Protein AF-A0A238YK10-F1 (afdb_monomer)

Radius of gyration: 18.12 Å; Cα contacts (8 Å, |Δi|>4): 352; chains: 1; bounding box: 54×27×50 Å

Solvent-accessible surface area (backbone atoms only — not comparable to full-atom values): 9909 Å² total; per-residue (Å²): 131,86,79,78,71,65,47,47,25,30,31,69,86,82,63,52,74,44,79,32,78,62,70,52,52,56,38,91,87,80,63,52,68,50,59,52,42,43,18,24,36,56,54,28,47,45,29,20,55,51,42,50,53,56,30,45,43,33,51,78,45,27,86,71,60,57,51,70,66,50,51,53,38,56,76,71,63,43,80,62,36,74,75,44,71,52,71,85,44,84,77,44,44,35,33,37,32,29,30,52,72,42,54,71,65,34,54,71,51,43,30,50,48,40,35,50,59,23,68,62,77,86,76,40,72,90,54,26,51,56,43,30,63,41,42,44,77,50,73,49,98,88,40,65,36,34,38,36,48,49,55,16,20,71,84,65,82,49,68,26,93,50,62,60,39,45,88,48,19,27,35,39,37,39,38,31,41,71,91,79,110

Foldseek 3Di:
DPPQAWFWWAQQPPRDIDTGSDFDQADPPPGHGHASLRTATPLLVLLQVLLLVQLLLLLVVLVVQDLVQLVVCVVVVPQKRFRDWRPPSVLAGETEIEGNVQSVVTSVQVSQQSNCSNPDDPDDCVFCVNNNNFKDWDATPNAIKIKGWAWAFPVNPGHFPRSSRRVGTYIYIYIYHPVSD

Structure (mmCIF, N/CA/C/O backbone):
data_AF-A0A238YK10-F1
#
_entry.id   AF-A0A238YK10-F1
#
loop_
_atom_site.group_PDB
_atom_site.id
_atom_site.type_symbol
_atom_site.label_atom_id
_atom_site.label_alt_id
_atom_site.label_comp_id
_atom_site.label_asym_id
_atom_site.label_entity_id
_atom_site.label_seq_id
_atom_site.pdbx_PDB_ins_code
_atom_site.Cartn_x
_atom_site.Cartn_y
_atom_site.Cartn_z
_atom_site.occupancy
_atom_site.B_iso_or_equiv
_atom_site.auth_seq_id
_atom_site.auth_comp_id
_atom_site.auth_asym_id
_atom_site.auth_atom_id
_atom_site.pdbx_PDB_model_num
ATOM 1 N N . MET A 1 1 ? 33.123 15.627 -8.785 1.00 38.78 1 MET A N 1
ATOM 2 C CA . MET A 1 1 ? 32.916 14.517 -9.736 1.00 38.78 1 MET A CA 1
ATOM 3 C C . MET A 1 1 ? 31.565 13.927 -9.383 1.00 38.78 1 MET A C 1
ATOM 5 O O . MET A 1 1 ? 31.484 13.256 -8.366 1.00 38.78 1 MET A O 1
ATOM 9 N N . ASN A 1 2 ? 30.502 14.291 -10.107 1.00 45.88 2 ASN A N 1
ATOM 10 C CA . ASN A 1 2 ? 29.171 13.730 -9.859 1.00 45.88 2 ASN A CA 1
ATOM 11 C C . ASN A 1 2 ? 29.206 12.261 -10.280 1.00 45.88 2 ASN A C 1
ATOM 13 O O . ASN A 1 2 ? 29.210 11.966 -11.473 1.00 45.88 2 ASN A O 1
ATOM 17 N N . GLY A 1 3 ? 29.313 11.352 -9.312 1.00 51.81 3 GLY A N 1
ATOM 18 C CA . GLY A 1 3 ? 29.063 9.937 -9.551 1.00 51.81 3 GLY A CA 1
ATOM 19 C C . GLY A 1 3 ? 27.582 9.781 -9.865 1.00 51.81 3 GLY A C 1
ATOM 20 O O . GLY A 1 3 ? 26.761 9.874 -8.962 1.00 51.81 3 GLY A O 1
ATOM 21 N N . MET A 1 4 ? 27.240 9.642 -11.144 1.00 58.38 4 MET A N 1
ATOM 22 C CA . MET A 1 4 ? 25.863 9.411 -11.581 1.00 58.38 4 MET A CA 1
ATOM 23 C C . MET A 1 4 ? 25.450 8.005 -11.127 1.00 58.38 4 MET A C 1
ATOM 25 O O . MET A 1 4 ? 26.061 7.020 -11.558 1.00 58.38 4 MET A O 1
ATOM 29 N N . SER A 1 5 ? 24.472 7.902 -10.220 1.00 76.25 5 SER A N 1
ATOM 30 C CA . SER A 1 5 ? 23.972 6.602 -9.770 1.00 76.25 5 SER A CA 1
ATOM 31 C C . SER A 1 5 ? 23.225 5.922 -10.914 1.00 76.25 5 SER A C 1
ATOM 33 O O . SER A 1 5 ? 22.463 6.543 -11.648 1.00 76.25 5 SER A O 1
ATOM 35 N N . HIS A 1 6 ? 23.506 4.638 -11.107 1.00 86.94 6 HIS A N 1
ATOM 36 C CA . HIS A 1 6 ? 22.784 3.798 -12.052 1.00 86.94 6 HIS A CA 1
ATOM 37 C C . HIS A 1 6 ? 21.867 2.878 -11.256 1.00 86.94 6 HIS A C 1
ATOM 39 O O . HIS A 1 6 ? 22.310 2.252 -10.291 1.00 86.94 6 HIS A O 1
ATOM 45 N N . SER A 1 7 ? 20.624 2.761 -11.703 1.00 93.19 7 SER A N 1
ATOM 46 C CA . SER A 1 7 ? 19.658 1.797 -11.189 1.00 93.19 7 SER A CA 1
ATOM 47 C C . SER A 1 7 ? 19.641 0.560 -12.079 1.00 93.19 7 SER A C 1
ATOM 49 O O . SER A 1 7 ? 19.961 0.615 -13.268 1.00 93.19 7 SER A O 1
ATOM 51 N N . THR A 1 8 ? 19.283 -0.585 -11.504 1.00 96.75 8 THR A N 1
ATOM 52 C CA . THR A 1 8 ? 19.073 -1.814 -12.280 1.00 96.75 8 THR A CA 1
ATOM 53 C C . THR A 1 8 ? 17.590 -1.968 -12.558 1.00 96.75 8 THR A C 1
ATOM 55 O O . THR A 1 8 ? 16.820 -2.158 -11.622 1.00 96.75 8 THR A O 1
ATOM 58 N N . TYR A 1 9 ? 17.207 -1.891 -13.827 1.00 97.25 9 TYR A N 1
ATOM 59 C CA . TYR A 1 9 ? 15.840 -2.077 -14.307 1.00 97.25 9 TYR A CA 1
ATOM 60 C C . TYR A 1 9 ? 15.646 -3.487 -14.853 1.00 97.25 9 TYR A C 1
ATOM 62 O O . TYR A 1 9 ? 16.563 -4.054 -15.449 1.00 97.25 9 TYR A O 1
ATOM 70 N N . VAL A 1 10 ? 14.454 -4.043 -14.664 1.00 97.88 10 VAL A N 1
ATOM 71 C CA . VAL A 1 10 ? 14.084 -5.406 -15.058 1.00 97.88 10 VAL A CA 1
ATOM 72 C C . VAL A 1 10 ? 12.992 -5.319 -16.113 1.00 97.88 10 VAL A C 1
ATOM 74 O O . VAL A 1 10 ? 11.973 -4.685 -15.883 1.00 97.88 10 VAL A O 1
ATOM 77 N N . CYS A 1 11 ? 13.162 -5.956 -17.269 1.00 97.75 11 CYS A N 1
ATOM 78 C CA . CYS A 1 11 ? 12.084 -6.044 -18.251 1.00 97.75 11 CYS A CA 1
ATOM 79 C C . CYS A 1 11 ? 10.971 -6.966 -17.734 1.00 97.75 11 CYS A C 1
ATOM 81 O O . CYS A 1 11 ? 11.191 -8.164 -17.572 1.00 97.75 11 CYS A O 1
ATOM 83 N N . GLY A 1 12 ? 9.759 -6.444 -17.553 1.00 95.69 12 GLY A N 1
ATOM 84 C CA . GLY A 1 12 ? 8.595 -7.212 -17.100 1.00 95.69 12 GLY A CA 1
ATOM 85 C C . GLY A 1 12 ? 8.141 -8.311 -18.070 1.00 95.69 12 GLY A C 1
ATOM 86 O O . GLY A 1 12 ? 7.409 -9.211 -17.670 1.00 95.69 12 GLY A O 1
ATOM 87 N N . TYR A 1 13 ? 8.592 -8.276 -19.332 1.00 96.94 13 TYR A N 1
ATOM 88 C CA . TYR A 1 13 ? 8.241 -9.277 -20.344 1.00 96.94 13 TYR A CA 1
ATOM 89 C C . TYR A 1 13 ? 9.193 -10.483 -20.368 1.00 96.94 13 TYR A C 1
ATOM 91 O O . TYR A 1 13 ? 8.741 -11.625 -20.323 1.00 96.94 13 TYR A O 1
ATOM 99 N N . CYS A 1 14 ? 10.511 -10.254 -20.450 1.00 97.56 14 CYS A N 1
ATOM 100 C CA . CYS A 1 14 ? 11.506 -11.335 -20.555 1.00 97.56 14 CYS A CA 1
ATOM 101 C C . CYS A 1 14 ? 12.389 -11.517 -19.311 1.00 97.56 14 CYS A C 1
ATOM 103 O O . CYS A 1 14 ? 13.176 -12.461 -19.264 1.00 97.56 14 CYS A O 1
ATOM 105 N N . GLY A 1 15 ? 12.290 -10.623 -18.325 1.00 97.12 15 GLY A N 1
ATOM 106 C CA . GLY A 1 15 ? 13.085 -10.651 -17.097 1.00 97.12 15 GLY A CA 1
ATOM 107 C C . GLY A 1 15 ? 14.530 -10.171 -17.247 1.00 97.12 15 GLY A C 1
ATOM 108 O O . GLY A 1 15 ? 15.297 -10.301 -16.298 1.00 97.12 15 GLY A O 1
ATOM 109 N N . SER A 1 16 ? 14.937 -9.643 -18.407 1.00 97.38 16 SER A N 1
ATOM 110 C CA . SER A 1 16 ? 16.317 -9.189 -18.591 1.00 97.38 16 SER A CA 1
ATOM 111 C C . SER A 1 16 ? 16.620 -7.916 -17.803 1.00 97.38 16 SER A C 1
ATOM 113 O O . SER A 1 16 ? 15.766 -7.043 -17.634 1.00 97.38 16 SER A O 1
ATOM 115 N N . GLU A 1 17 ? 17.857 -7.813 -17.325 1.00 97.62 17 GLU A N 1
ATOM 116 C CA . GLU A 1 17 ? 18.297 -6.732 -16.452 1.00 97.62 17 GLU A CA 1
ATOM 117 C C . GLU A 1 17 ? 19.201 -5.743 -17.162 1.00 97.62 17 GLU A C 1
ATOM 119 O O . GLU A 1 17 ? 20.049 -6.107 -17.977 1.00 97.62 17 GLU A O 1
ATOM 124 N N . GLN A 1 18 ? 19.026 -4.471 -16.824 1.00 94.00 18 GLN A N 1
ATOM 125 C CA . GLN A 1 18 ? 19.725 -3.370 -17.464 1.00 94.00 18 GLN A CA 1
ATOM 126 C C . GLN A 1 18 ? 20.123 -2.333 -16.420 1.00 94.00 18 GLN A C 1
ATOM 128 O O . GLN A 1 18 ? 19.263 -1.730 -15.780 1.00 94.00 18 GLN A O 1
ATOM 133 N N . SER A 1 19 ? 21.421 -2.075 -16.274 1.00 95.94 19 SER A N 1
ATOM 134 C CA . SER A 1 19 ? 21.904 -0.951 -15.471 1.00 95.94 19 SER A CA 1
ATOM 135 C C . SER A 1 19 ? 21.844 0.332 -16.297 1.00 95.94 19 SER A C 1
ATOM 137 O O . SER A 1 19 ? 22.556 0.461 -17.296 1.00 95.94 19 SER A O 1
ATOM 139 N N . ARG A 1 20 ? 20.977 1.271 -15.912 1.00 93.00 20 ARG A N 1
ATOM 140 C CA . ARG A 1 20 ? 20.761 2.547 -16.614 1.00 93.00 20 ARG A CA 1
ATOM 141 C C . ARG A 1 20 ? 20.556 3.684 -15.618 1.00 93.00 20 ARG A C 1
ATOM 143 O O . ARG A 1 20 ? 20.229 3.456 -14.461 1.00 93.00 20 ARG A O 1
ATOM 150 N N . GLU A 1 21 ? 20.742 4.910 -16.087 1.00 91.69 21 GLU A N 1
ATOM 151 C CA . GLU A 1 21 ? 20.438 6.123 -15.318 1.00 91.69 21 GLU A CA 1
ATOM 152 C C . GLU A 1 21 ? 18.924 6.378 -15.221 1.00 91.69 21 GLU A C 1
ATOM 154 O O . GLU A 1 21 ? 18.434 6.824 -14.193 1.00 91.69 21 GLU A O 1
ATOM 159 N N . PHE A 1 22 ? 18.182 6.040 -16.279 1.00 91.06 22 PHE A N 1
ATOM 160 C CA . PHE A 1 22 ? 16.734 6.213 -16.368 1.00 91.06 22 PHE A CA 1
ATOM 161 C C . PHE A 1 22 ? 16.059 4.909 -16.809 1.00 91.06 22 PHE A C 1
ATOM 163 O O . PHE A 1 22 ? 16.702 4.101 -17.502 1.00 91.06 22 PHE A O 1
ATOM 170 N N . PRO A 1 23 ? 14.770 4.711 -16.473 1.00 91.56 23 PRO A N 1
ATOM 171 C CA . PRO A 1 23 ? 14.016 3.553 -16.924 1.00 91.56 23 PRO A CA 1
ATOM 172 C C . PRO A 1 23 ? 14.004 3.482 -18.459 1.00 91.56 23 PRO A C 1
ATOM 174 O O . PRO A 1 23 ? 13.753 4.492 -19.126 1.00 91.56 23 PRO A O 1
ATOM 177 N N . PRO A 1 24 ? 14.304 2.320 -19.062 1.00 94.75 24 PRO A N 1
ATOM 178 C CA . PRO A 1 24 ? 14.183 2.161 -20.503 1.00 94.75 24 PRO A CA 1
ATOM 179 C C . PRO A 1 24 ? 12.709 2.126 -20.923 1.00 94.75 24 PRO A C 1
ATOM 181 O O . PRO A 1 24 ? 11.844 1.746 -20.150 1.00 94.75 24 PRO A O 1
ATOM 184 N N . CYS A 1 25 ? 12.435 2.454 -22.186 1.00 95.88 25 CYS A N 1
ATOM 185 C CA . CYS A 1 25 ? 11.138 2.204 -22.828 1.00 95.88 25 CYS A CA 1
ATOM 186 C C . CYS A 1 25 ? 11.186 1.019 -23.804 1.00 95.88 25 CYS A C 1
ATOM 188 O O . CYS A 1 25 ? 10.188 0.679 -24.433 1.00 95.88 25 CYS A O 1
ATOM 190 N N . THR A 1 26 ? 12.360 0.406 -23.997 1.00 97.31 26 THR A N 1
ATOM 191 C CA . THR A 1 26 ? 12.549 -0.759 -24.870 1.00 97.31 26 THR A CA 1
ATOM 192 C C . THR A 1 26 ? 13.555 -1.732 -24.270 1.00 97.31 26 THR A C 1
ATOM 194 O O . THR A 1 26 ? 14.640 -1.330 -23.842 1.00 97.31 26 THR A O 1
ATOM 197 N N . CYS A 1 27 ? 13.223 -3.021 -24.272 1.00 97.50 27 CYS A N 1
ATOM 198 C CA . CYS A 1 27 ? 14.137 -4.087 -23.882 1.00 97.50 27 CYS A CA 1
ATOM 199 C C . CYS A 1 27 ? 15.137 -4.379 -25.019 1.00 97.50 27 CYS A C 1
ATOM 201 O O . CYS A 1 27 ? 14.698 -4.734 -26.114 1.00 97.50 27 CYS A O 1
ATOM 203 N N . PRO A 1 28 ? 16.460 -4.307 -24.792 1.00 96.62 28 PRO A N 1
ATOM 204 C CA . PRO A 1 28 ? 17.458 -4.639 -25.805 1.00 96.62 28 PRO A CA 1
ATOM 205 C C . PRO A 1 28 ? 17.507 -6.141 -26.120 1.00 96.62 28 PRO A C 1
ATOM 207 O O . PRO A 1 28 ? 17.956 -6.506 -27.202 1.00 96.62 28 PRO A O 1
ATOM 210 N N . ASP A 1 29 ? 17.038 -7.001 -25.211 1.00 97.38 29 ASP A N 1
ATOM 211 C CA . ASP A 1 29 ? 17.111 -8.457 -25.370 1.00 97.38 29 ASP A CA 1
ATOM 212 C C . ASP A 1 29 ? 15.908 -9.038 -26.121 1.00 97.38 29 ASP A C 1
ATOM 214 O O . ASP A 1 29 ? 16.076 -9.876 -27.003 1.00 97.38 29 ASP A O 1
ATOM 218 N N . CYS A 1 30 ? 14.686 -8.607 -25.786 1.00 98.00 30 CYS A N 1
ATOM 219 C CA . CYS A 1 30 ? 13.459 -9.137 -26.398 1.00 98.00 30 CYS A CA 1
ATOM 220 C C . CYS A 1 30 ? 12.721 -8.146 -27.307 1.00 98.00 30 CYS A C 1
ATOM 222 O O . CYS A 1 30 ? 11.770 -8.536 -27.980 1.00 98.00 30 CYS A O 1
ATOM 224 N N . GLY A 1 31 ? 13.124 -6.873 -27.331 1.00 97.94 31 GLY A N 1
ATOM 225 C CA . GLY A 1 31 ? 12.473 -5.837 -28.134 1.00 97.94 31 GLY A CA 1
ATOM 226 C C . GLY A 1 31 ? 11.127 -5.344 -27.595 1.00 97.94 31 GLY A C 1
ATOM 227 O O . GLY A 1 31 ? 10.495 -4.529 -28.262 1.00 97.94 31 GLY A O 1
ATOM 228 N N . HIS A 1 32 ? 10.679 -5.802 -26.415 1.00 98.06 32 HIS A N 1
ATOM 229 C CA . HIS A 1 32 ? 9.466 -5.285 -25.762 1.00 98.06 32 HIS A CA 1
ATOM 230 C C . HIS A 1 32 ? 9.532 -3.762 -25.647 1.00 98.06 32 HIS A C 1
ATOM 232 O O . HIS A 1 32 ? 10.557 -3.246 -25.205 1.00 98.06 32 HIS A O 1
ATOM 238 N N . PHE A 1 33 ? 8.459 -3.067 -26.020 1.00 97.81 33 PHE A N 1
ATOM 239 C CA . PHE A 1 33 ? 8.311 -1.616 -25.904 1.00 97.81 33 PHE A CA 1
ATOM 240 C C . PHE A 1 33 ? 7.119 -1.311 -25.001 1.00 97.81 33 PHE A C 1
ATOM 242 O O . PHE A 1 33 ? 6.036 -1.854 -25.223 1.00 97.81 33 PHE A O 1
ATOM 249 N N . GLY A 1 34 ? 7.309 -0.442 -24.012 1.00 95.38 34 GLY A N 1
ATOM 250 C CA . GLY A 1 34 ? 6.289 -0.181 -23.002 1.00 95.38 34 GLY A CA 1
ATOM 251 C C . GLY A 1 34 ? 6.605 1.003 -22.084 1.00 95.38 34 GLY A C 1
ATOM 252 O O . GLY A 1 34 ? 7.682 1.600 -22.197 1.00 95.38 34 GLY A O 1
ATOM 253 N N . PRO A 1 35 ? 5.652 1.363 -21.207 1.00 94.50 35 PRO A N 1
ATOM 254 C CA . PRO A 1 35 ? 5.814 2.409 -20.198 1.00 94.50 35 PRO A CA 1
ATOM 255 C C . PRO A 1 35 ? 6.818 2.020 -19.102 1.00 94.50 35 PRO A C 1
ATOM 257 O O . PRO A 1 35 ? 7.267 0.880 -19.020 1.00 94.50 35 PRO A O 1
ATOM 260 N N . GLU A 1 36 ? 7.138 2.967 -18.218 1.00 91.44 36 GLU A N 1
ATOM 261 C CA . GLU A 1 36 ? 8.099 2.790 -17.117 1.00 91.44 36 GLU A CA 1
ATOM 262 C C . GLU A 1 36 ? 7.796 1.574 -16.224 1.00 91.44 36 GLU A C 1
ATOM 264 O O . GLU A 1 36 ? 8.710 0.825 -15.887 1.00 91.44 36 GLU A O 1
ATOM 269 N N . ARG A 1 37 ? 6.519 1.302 -15.921 1.00 94.50 37 ARG A N 1
ATOM 270 C CA . ARG A 1 37 ? 6.105 0.122 -15.136 1.00 94.50 37 ARG A CA 1
ATOM 271 C C . ARG A 1 37 ? 6.419 -1.228 -15.782 1.00 94.50 37 ARG A C 1
ATOM 273 O O . ARG A 1 37 ? 6.414 -2.236 -15.085 1.00 94.50 37 ARG A O 1
ATOM 280 N N . ASP A 1 38 ? 6.667 -1.268 -17.092 1.00 96.50 38 ASP A N 1
ATOM 281 C CA . ASP A 1 38 ? 7.112 -2.486 -17.782 1.00 96.50 38 ASP A CA 1
ATOM 282 C C . ASP A 1 38 ? 8.624 -2.704 -17.616 1.00 96.50 38 ASP A C 1
ATOM 284 O O . ASP A 1 38 ? 9.154 -3.757 -17.984 1.00 96.50 38 ASP A O 1
ATOM 288 N N . PHE A 1 39 ? 9.323 -1.714 -17.061 1.00 97.25 39 PHE A N 1
ATOM 289 C CA . PHE A 1 39 ? 10.750 -1.726 -16.782 1.00 97.25 39 PHE A CA 1
ATOM 290 C C . PHE A 1 39 ? 11.050 -1.255 -15.353 1.00 97.25 39 PHE A C 1
ATOM 292 O O . PHE A 1 39 ? 11.846 -0.330 -15.180 1.00 97.25 39 PHE A O 1
ATOM 299 N N . PRO A 1 40 ? 10.444 -1.853 -14.313 1.00 97.12 40 PRO A N 1
ATOM 300 C CA . PRO A 1 40 ? 10.637 -1.396 -12.948 1.00 97.12 40 PRO A CA 1
ATOM 301 C C . PRO A 1 40 ? 12.073 -1.602 -12.486 1.00 97.12 40 PRO A C 1
ATOM 303 O O . PRO A 1 40 ? 12.784 -2.507 -12.937 1.00 97.12 40 PRO A O 1
ATOM 306 N N . SER A 1 41 ? 12.510 -0.764 -11.551 1.00 96.62 41 SER A N 1
ATOM 307 C CA . SER A 1 41 ? 13.797 -0.978 -10.900 1.00 96.62 41 SER A CA 1
ATOM 308 C C . SER A 1 41 ? 13.742 -2.221 -9.997 1.00 96.62 41 SER A C 1
ATOM 310 O O . SER A 1 41 ? 12.683 -2.601 -9.491 1.00 96.62 41 SER A O 1
ATOM 312 N N . ARG A 1 42 ? 14.893 -2.855 -9.743 1.00 96.00 42 ARG A N 1
ATOM 313 C CA . ARG A 1 42 ? 15.021 -3.919 -8.730 1.00 96.00 42 ARG A CA 1
ATOM 314 C C . ARG A 1 42 ? 14.546 -3.449 -7.352 1.00 96.00 42 ARG A C 1
ATOM 316 O O . ARG A 1 42 ? 14.002 -4.252 -6.602 1.00 96.00 42 ARG A O 1
ATOM 323 N N . GLU A 1 43 ? 14.755 -2.174 -7.037 1.00 95.88 43 GLU A N 1
ATOM 324 C CA . GLU A 1 43 ? 14.282 -1.546 -5.805 1.00 95.88 43 GLU A CA 1
ATOM 325 C C . GLU A 1 43 ? 12.749 -1.513 -5.763 1.00 95.88 43 GLU A C 1
ATOM 327 O O . GLU A 1 43 ? 12.167 -2.036 -4.818 1.00 95.88 43 GLU A O 1
ATOM 332 N N . SER A 1 44 ? 12.096 -1.025 -6.824 1.00 96.62 44 SER A N 1
ATOM 333 C CA . SER A 1 44 ? 10.631 -1.013 -6.962 1.00 96.62 44 SER A CA 1
ATOM 334 C C . SER A 1 44 ? 10.041 -2.418 -6.830 1.00 96.62 44 SER A C 1
ATOM 336 O O . SER A 1 44 ? 9.091 -2.620 -6.081 1.00 96.62 44 SER A O 1
ATOM 338 N N . LEU A 1 45 ? 10.651 -3.421 -7.472 1.00 97.56 45 LEU A N 1
ATOM 339 C CA . LEU A 1 45 ? 10.217 -4.818 -7.354 1.00 97.56 45 LEU A CA 1
ATOM 340 C C . LEU A 1 45 ? 10.381 -5.373 -5.931 1.00 97.56 45 LEU A C 1
ATOM 342 O O . LEU A 1 45 ? 9.524 -6.121 -5.455 1.00 97.56 45 LEU A O 1
ATOM 346 N N . ALA A 1 46 ? 11.468 -5.019 -5.240 1.00 97.38 46 ALA A N 1
ATOM 347 C CA . ALA A 1 46 ? 11.675 -5.409 -3.848 1.00 97.38 46 ALA A CA 1
ATOM 348 C C . ALA A 1 46 ? 10.638 -4.749 -2.929 1.00 97.38 46 ALA A C 1
ATOM 350 O O . ALA A 1 46 ? 10.051 -5.430 -2.084 1.00 97.38 46 ALA A O 1
ATOM 351 N N . VAL A 1 47 ? 10.366 -3.457 -3.130 1.00 97.75 47 VAL A N 1
ATOM 352 C CA . VAL A 1 47 ? 9.309 -2.720 -2.429 1.00 97.75 47 VAL A CA 1
ATOM 353 C C . VAL A 1 47 ? 7.954 -3.377 -2.674 1.00 97.75 47 VAL A C 1
ATOM 355 O O . VAL A 1 47 ? 7.286 -3.717 -1.700 1.00 97.75 47 VAL A O 1
ATOM 358 N N . ALA A 1 48 ? 7.591 -3.664 -3.925 1.00 98.12 48 ALA A N 1
ATOM 359 C CA . ALA A 1 48 ? 6.335 -4.324 -4.280 1.00 98.12 48 ALA A CA 1
ATOM 360 C C . ALA A 1 48 ? 6.177 -5.681 -3.590 1.00 98.12 48 ALA A C 1
ATOM 362 O O . ALA A 1 48 ? 5.148 -5.959 -2.970 1.00 98.12 48 ALA A O 1
ATOM 363 N N . GLN A 1 49 ? 7.219 -6.516 -3.613 1.00 97.69 49 GLN A N 1
ATOM 364 C CA . GLN A 1 49 ? 7.199 -7.813 -2.940 1.00 97.69 49 GLN A CA 1
ATOM 365 C C . GLN A 1 49 ? 6.996 -7.672 -1.423 1.00 97.69 49 GLN A C 1
ATOM 367 O O . GLN A 1 49 ? 6.258 -8.452 -0.813 1.00 97.69 49 GLN A O 1
ATOM 372 N N . GLN A 1 50 ? 7.651 -6.695 -0.794 1.00 97.38 50 GLN A N 1
ATOM 373 C CA . GLN A 1 50 ? 7.537 -6.445 0.645 1.00 97.38 50 GLN A CA 1
ATOM 374 C C . GLN A 1 50 ? 6.162 -5.861 1.008 1.00 97.38 50 GLN A C 1
ATOM 376 O O . GLN A 1 50 ? 5.531 -6.329 1.957 1.00 97.38 50 GLN A O 1
ATOM 381 N N . SER A 1 51 ? 5.660 -4.911 0.220 1.00 97.00 51 SER A N 1
ATOM 382 C CA . SER A 1 51 ? 4.317 -4.328 0.318 1.00 97.00 51 SER A CA 1
ATOM 383 C C . SER A 1 51 ? 3.225 -5.389 0.191 1.00 97.00 51 SER A C 1
ATOM 385 O O . SER A 1 51 ? 2.328 -5.459 1.030 1.00 97.00 51 SER A O 1
ATOM 387 N N . ASP A 1 52 ? 3.335 -6.291 -0.784 1.00 97.56 52 ASP A N 1
ATOM 388 C CA . ASP A 1 52 ? 2.414 -7.416 -0.963 1.00 97.56 52 ASP A CA 1
ATOM 389 C C . ASP A 1 52 ? 2.399 -8.360 0.243 1.00 97.56 52 ASP A C 1
ATOM 391 O O . ASP A 1 52 ? 1.332 -8.804 0.678 1.00 97.56 52 ASP A O 1
ATOM 395 N N . ARG A 1 53 ? 3.575 -8.676 0.801 1.00 96.88 53 ARG A N 1
ATOM 396 C CA . ARG A 1 53 ? 3.693 -9.528 1.996 1.00 96.88 53 ARG A CA 1
ATOM 397 C C . ARG A 1 53 ? 3.088 -8.857 3.228 1.00 96.88 53 ARG A C 1
ATOM 399 O O . ARG A 1 53 ? 2.380 -9.520 3.987 1.00 96.88 53 ARG A O 1
ATOM 406 N N . LEU A 1 54 ? 3.327 -7.558 3.411 1.00 96.69 54 LEU A N 1
ATOM 407 C CA . LEU A 1 54 ? 2.726 -6.772 4.489 1.00 96.69 54 LEU A CA 1
ATOM 408 C C . LEU A 1 54 ? 1.198 -6.720 4.355 1.00 96.69 54 LEU A C 1
ATOM 410 O O . LEU A 1 54 ? 0.495 -6.959 5.336 1.00 96.69 54 LEU A O 1
ATOM 414 N N . ARG A 1 55 ? 0.677 -6.460 3.148 1.00 96.62 55 ARG A N 1
ATOM 415 C CA . ARG A 1 55 ? -0.768 -6.442 2.877 1.00 96.62 55 ARG A CA 1
ATOM 416 C C . ARG A 1 55 ? -1.400 -7.804 3.139 1.00 96.62 55 ARG A C 1
ATOM 418 O O . ARG A 1 55 ? -2.386 -7.884 3.864 1.00 96.62 55 ARG A O 1
ATOM 425 N N . ALA A 1 56 ? -0.792 -8.891 2.665 1.00 95.88 56 ALA A N 1
ATOM 426 C CA . ALA A 1 56 ? -1.284 -10.244 2.931 1.00 95.88 56 ALA A CA 1
ATOM 427 C C . ALA A 1 56 ? -1.371 -10.558 4.439 1.00 95.88 56 ALA A C 1
ATOM 429 O O . ALA A 1 56 ? -2.322 -11.201 4.890 1.00 95.88 56 ALA A O 1
ATOM 430 N N . ALA A 1 57 ? -0.424 -10.060 5.241 1.00 95.81 57 ALA A N 1
ATOM 431 C CA . ALA A 1 57 ? -0.447 -10.190 6.698 1.00 95.81 57 ALA A CA 1
ATOM 432 C C . ALA A 1 57 ? -1.653 -9.493 7.361 1.00 95.81 57 ALA A C 1
ATOM 434 O O . ALA A 1 57 ? -2.096 -9.932 8.427 1.00 95.81 57 ALA A O 1
ATOM 435 N N . LEU A 1 58 ? -2.233 -8.461 6.737 1.00 94.81 58 LEU A N 1
ATOM 436 C CA . LEU A 1 58 ? -3.387 -7.746 7.292 1.00 94.81 58 LEU A CA 1
ATOM 437 C C . LEU A 1 58 ? -4.635 -8.632 7.386 1.00 94.81 58 LEU A C 1
ATOM 439 O O . LEU A 1 58 ? -5.422 -8.467 8.317 1.00 94.81 58 LEU A O 1
ATOM 443 N N . ALA A 1 59 ? -4.783 -9.632 6.511 1.00 94.69 59 ALA A N 1
ATOM 444 C CA . ALA A 1 59 ? -5.886 -10.595 6.578 1.00 94.69 59 ALA A CA 1
ATOM 445 C C . ALA A 1 59 ? -5.896 -11.405 7.892 1.00 94.69 59 ALA A C 1
ATOM 447 O O . ALA A 1 59 ? -6.953 -11.820 8.362 1.00 94.69 59 ALA A O 1
ATOM 448 N N . LEU A 1 60 ? -4.731 -11.596 8.527 1.00 95.00 60 LEU A N 1
ATOM 449 C CA . LEU A 1 60 ? -4.609 -12.258 9.835 1.00 95.00 60 LEU A CA 1
ATOM 450 C C . LEU A 1 60 ? -4.880 -11.307 11.012 1.00 95.00 60 LEU A C 1
ATOM 452 O O . LEU A 1 60 ? -5.055 -11.751 12.151 1.00 95.00 60 LEU A O 1
ATOM 456 N N . ILE A 1 61 ? -4.858 -9.999 10.759 1.00 94.31 61 ILE A N 1
ATOM 457 C CA . ILE A 1 61 ? -5.066 -8.948 11.757 1.00 94.31 61 ILE A CA 1
ATOM 458 C C . ILE A 1 61 ? -6.524 -8.498 11.756 1.00 94.31 61 ILE A C 1
ATOM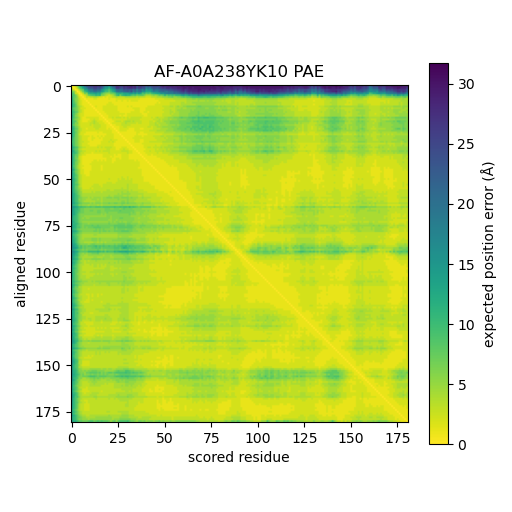 460 O O . ILE A 1 61 ? -7.067 -8.284 12.836 1.00 94.31 61 ILE A O 1
ATOM 464 N N . ALA A 1 62 ? -7.169 -8.420 10.587 1.00 95.75 62 ALA A N 1
ATOM 465 C CA . ALA A 1 62 ? -8.532 -7.913 10.440 1.00 95.75 62 ALA A CA 1
ATOM 466 C C . ALA A 1 62 ? -9.521 -8.525 11.456 1.00 95.75 62 ALA A C 1
ATOM 468 O O . ALA A 1 62 ? -10.131 -7.755 12.196 1.00 95.75 62 ALA A O 1
ATOM 469 N N . PRO A 1 63 ? -9.605 -9.860 11.654 1.00 95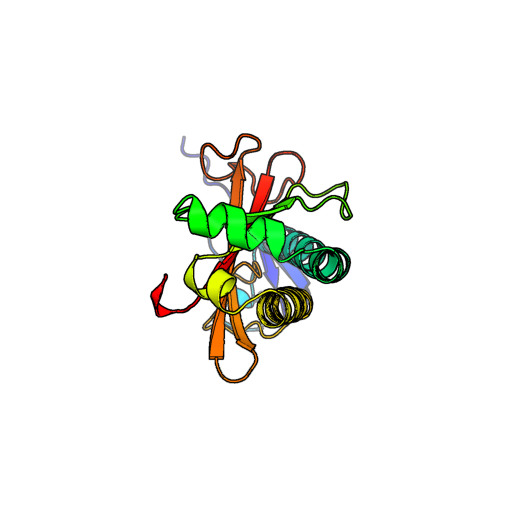.62 63 PRO A N 1
ATOM 470 C CA . PRO A 1 63 ? -10.557 -10.445 12.608 1.00 95.62 63 PRO A CA 1
ATOM 471 C C . PRO A 1 63 ? -10.298 -10.084 14.080 1.00 95.62 63 PRO A C 1
ATOM 473 O O . PRO A 1 63 ? -11.132 -10.363 14.937 1.00 95.62 63 PRO A O 1
ATOM 476 N N . ARG A 1 64 ? -9.124 -9.521 14.393 1.00 94.38 64 ARG A N 1
ATOM 477 C CA . ARG A 1 64 ? -8.702 -9.128 15.747 1.00 94.38 64 ARG A CA 1
ATOM 478 C C . ARG A 1 64 ? -8.886 -7.636 16.021 1.00 94.38 64 ARG A C 1
ATOM 480 O O . ARG A 1 64 ? -8.655 -7.206 17.149 1.00 94.38 64 ARG A O 1
ATOM 487 N N . LEU A 1 65 ? -9.260 -6.847 15.014 1.00 95.06 65 LEU A N 1
ATOM 488 C CA . LEU A 1 65 ? -9.633 -5.450 15.211 1.00 95.06 65 LEU A CA 1
ATOM 489 C C . LEU A 1 65 ? -10.909 -5.396 16.064 1.00 95.06 65 LEU A C 1
ATOM 491 O O . LEU A 1 65 ? -11.817 -6.203 15.859 1.00 95.06 65 LEU A O 1
ATOM 495 N N . CYS A 1 66 ? -10.983 -4.462 17.013 1.00 93.56 66 CYS A N 1
ATOM 496 C CA . CYS A 1 66 ? -12.129 -4.324 17.909 1.00 93.56 66 CYS A CA 1
ATOM 497 C C . CYS A 1 66 ? -12.741 -2.921 17.841 1.00 93.56 66 CYS A C 1
ATOM 499 O O . CYS A 1 66 ? -12.023 -1.926 17.749 1.00 93.56 66 CYS A O 1
ATOM 501 N N . GLN A 1 67 ? -14.075 -2.867 17.912 1.00 95.06 67 GLN A N 1
ATOM 502 C CA . GLN A 1 67 ? -14.854 -1.627 17.840 1.00 95.06 67 GLN A CA 1
ATOM 503 C C . GLN A 1 67 ? -14.461 -0.645 18.951 1.00 95.06 67 GLN A C 1
ATOM 505 O O . GLN A 1 67 ? -14.190 0.510 18.666 1.00 95.06 67 GLN A O 1
ATOM 510 N N . GLU A 1 68 ? -14.319 -1.121 20.191 1.00 96.12 68 GLU A N 1
ATOM 511 C CA . GLU A 1 68 ? -14.028 -0.275 21.360 1.00 96.12 68 GLU A CA 1
ATOM 512 C C . GLU A 1 68 ? -12.760 0.578 21.197 1.00 96.12 68 GLU A C 1
ATOM 514 O O . GLU A 1 68 ? -12.719 1.726 21.627 1.00 96.12 68 GLU A O 1
ATOM 519 N N . ARG A 1 69 ? -11.713 0.039 20.555 1.00 93.12 69 ARG A N 1
ATOM 520 C CA . ARG A 1 69 ? -10.476 0.796 20.296 1.00 93.12 69 ARG A CA 1
ATOM 521 C C . ARG A 1 69 ? -10.649 1.857 19.219 1.00 93.12 69 ARG A C 1
ATOM 523 O O . ARG A 1 69 ? -9.951 2.865 19.261 1.00 93.12 69 ARG A O 1
ATOM 530 N N . ILE A 1 70 ? -11.508 1.592 18.240 1.00 95.38 70 ILE A N 1
ATOM 531 C CA . ILE A 1 70 ? -11.823 2.541 17.175 1.00 95.38 70 ILE A CA 1
ATOM 532 C C . ILE A 1 70 ? -12.659 3.682 17.756 1.00 95.38 70 ILE A C 1
ATOM 534 O O . ILE A 1 70 ? -12.307 4.838 17.549 1.00 95.38 70 ILE A O 1
ATOM 538 N N . ASP A 1 71 ? -13.689 3.354 18.537 1.00 96.62 71 ASP A N 1
ATOM 539 C CA . ASP A 1 71 ? -14.562 4.335 19.189 1.00 96.62 71 ASP A CA 1
ATOM 540 C C . ASP A 1 71 ? -13.763 5.262 20.104 1.00 96.62 71 ASP A C 1
ATOM 542 O O . ASP A 1 71 ? -13.883 6.476 19.989 1.00 96.62 71 ASP A O 1
ATOM 546 N N . LEU A 1 72 ? -12.867 4.709 20.932 1.00 95.88 72 LEU A N 1
ATOM 547 C CA . LEU A 1 72 ? -12.005 5.515 21.797 1.00 95.88 72 LEU A CA 1
ATOM 548 C C . LEU A 1 72 ? -11.176 6.533 20.999 1.00 95.88 72 LEU A C 1
ATOM 550 O O . LEU A 1 72 ? -11.088 7.694 21.384 1.00 95.88 72 LEU A O 1
ATOM 554 N N . ALA A 1 73 ? -10.585 6.114 19.878 1.00 95.19 73 ALA A N 1
ATOM 555 C CA . ALA A 1 73 ? -9.772 7.004 19.055 1.00 95.19 73 ALA A CA 1
ATOM 556 C C . ALA A 1 73 ? -10.614 8.081 18.344 1.00 95.19 73 ALA A C 1
ATOM 558 O O . ALA A 1 73 ? -10.158 9.213 18.180 1.00 95.19 73 ALA A O 1
ATOM 559 N N . LEU A 1 74 ? -11.842 7.744 17.937 1.00 95.94 74 LEU A N 1
ATOM 560 C CA . LEU A 1 74 ? -12.792 8.702 17.369 1.00 95.94 74 LEU A CA 1
ATOM 561 C C . LEU A 1 74 ? -13.263 9.721 18.416 1.00 95.94 74 LEU A C 1
ATOM 563 O O . LEU A 1 74 ? -13.293 10.914 18.122 1.00 95.94 74 LEU A O 1
ATOM 567 N N . ASP A 1 75 ? -13.577 9.272 19.633 1.00 97.12 75 ASP A N 1
ATOM 568 C CA . ASP A 1 75 ? -13.996 10.128 20.751 1.00 97.12 75 ASP A CA 1
ATOM 569 C C . ASP A 1 75 ? -12.885 11.100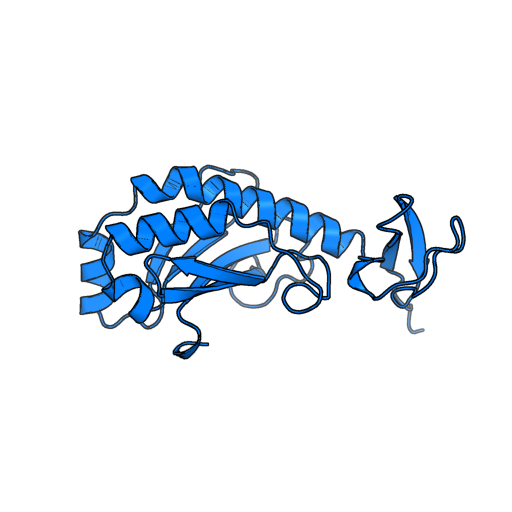 21.179 1.00 97.12 75 ASP A C 1
ATOM 571 O O . ASP A 1 75 ? -13.155 12.240 21.565 1.00 97.12 75 ASP A O 1
ATOM 575 N N . GLU A 1 76 ? -11.625 10.675 21.067 1.00 96.69 76 GLU A N 1
ATOM 576 C CA . GLU A 1 76 ? -10.442 11.519 21.276 1.00 96.69 76 GLU A CA 1
ATOM 577 C C . GLU A 1 76 ? -10.197 12.520 20.129 1.00 96.69 76 GLU A C 1
ATOM 579 O O . GLU A 1 76 ? -9.338 13.395 20.253 1.00 96.69 76 GLU A O 1
ATOM 584 N N . GLY A 1 77 ? -10.952 12.429 19.029 1.00 94.62 77 GLY A N 1
ATOM 585 C CA . GLY A 1 77 ? -10.815 13.305 17.867 1.00 94.62 77 GLY A CA 1
ATOM 586 C C . GLY A 1 77 ? -9.534 13.058 17.069 1.00 94.62 77 GLY A C 1
ATOM 587 O O . GLY A 1 77 ? -8.958 14.006 16.540 1.00 94.62 77 GLY A O 1
ATOM 588 N N . ALA A 1 78 ? -9.051 11.812 17.013 1.00 94.06 78 ALA A N 1
ATOM 589 C CA . ALA A 1 78 ? -7.825 11.478 16.294 1.00 94.06 78 ALA A CA 1
ATOM 590 C C . ALA A 1 78 ? -7.968 11.707 14.778 1.00 94.06 78 ALA A C 1
ATOM 592 O O . ALA A 1 78 ? -8.823 11.099 14.142 1.00 94.06 78 ALA A O 1
ATOM 593 N N . ASP A 1 79 ? -7.073 12.502 14.181 1.00 94.25 79 ASP A N 1
ATOM 594 C CA . ASP A 1 79 ? -7.033 12.732 12.724 1.00 94.25 79 ASP A CA 1
ATOM 595 C C . ASP A 1 79 ? -6.633 11.476 11.928 1.00 94.25 79 ASP A C 1
ATOM 597 O O . ASP A 1 79 ? -6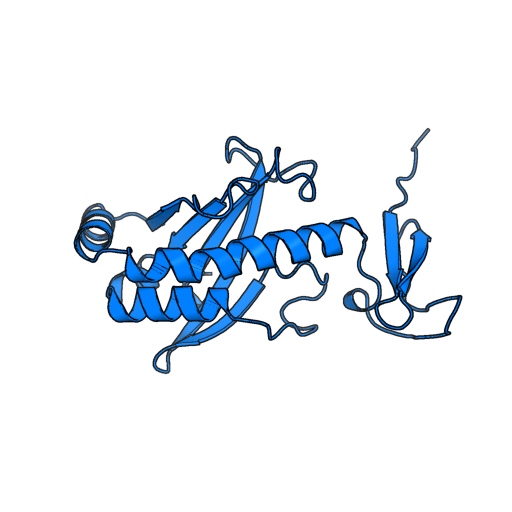.989 11.324 10.762 1.00 94.25 79 ASP A O 1
ATOM 601 N N . LEU A 1 80 ? -5.875 10.569 12.553 1.00 95.56 80 LEU A N 1
ATOM 602 C CA . LEU A 1 80 ? -5.445 9.287 11.998 1.00 95.56 80 LEU A CA 1
ATOM 603 C C . LEU A 1 80 ? -5.467 8.221 13.095 1.00 95.56 80 LEU A C 1
ATOM 605 O O . LEU A 1 80 ? -4.856 8.379 14.154 1.00 95.56 80 LEU A O 1
ATOM 609 N N . ILE A 1 81 ? -6.131 7.101 12.824 1.00 97.12 81 ILE A N 1
ATOM 610 C CA . ILE A 1 81 ? -6.389 6.054 13.814 1.00 97.12 81 ILE A CA 1
ATOM 611 C C . ILE A 1 81 ? -5.499 4.853 13.527 1.00 97.12 81 ILE A C 1
ATOM 613 O O . ILE A 1 81 ? -5.662 4.156 12.525 1.00 97.12 81 ILE A O 1
ATOM 617 N N . ARG A 1 82 ? -4.568 4.556 14.440 1.00 95.94 82 ARG A N 1
ATOM 618 C CA . ARG A 1 82 ? -3.751 3.339 14.355 1.00 95.94 82 ARG A CA 1
ATOM 619 C C . ARG A 1 82 ? -4.552 2.117 14.787 1.00 95.94 82 ARG A C 1
ATOM 621 O O . ARG A 1 82 ? -4.598 1.775 15.969 1.00 95.94 82 ARG A O 1
ATOM 628 N N . ALA A 1 83 ? -5.121 1.420 13.809 1.00 94.62 83 ALA A N 1
ATOM 629 C CA . ALA A 1 83 ? -5.901 0.209 14.034 1.00 94.62 83 ALA A CA 1
ATOM 630 C C . ALA A 1 83 ? -5.039 -0.941 14.581 1.00 94.62 83 ALA A C 1
ATOM 632 O O . ALA A 1 83 ? -5.446 -1.639 15.512 1.00 94.62 83 ALA A O 1
ATOM 633 N N . ALA A 1 84 ? -3.832 -1.131 14.035 1.00 94.75 84 ALA A N 1
ATOM 634 C CA . ALA A 1 84 ? -2.917 -2.181 14.478 1.00 94.75 84 ALA A CA 1
ATOM 635 C C . ALA A 1 84 ? -1.459 -1.934 14.063 1.00 94.75 84 ALA A C 1
ATOM 637 O O . ALA A 1 84 ? -1.175 -1.243 13.085 1.00 94.75 84 ALA A O 1
ATOM 638 N N . THR A 1 85 ? -0.540 -2.594 14.770 1.00 93.94 85 THR A N 1
ATOM 639 C CA .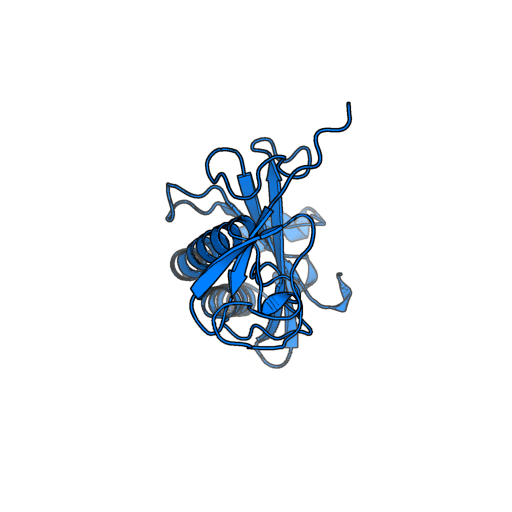 THR A 1 85 ? 0.835 -2.843 14.316 1.00 93.94 85 THR A CA 1
ATOM 640 C C . THR A 1 85 ? 0.900 -4.242 13.709 1.00 93.94 85 THR A C 1
ATOM 642 O O . THR A 1 85 ? 0.326 -5.185 14.261 1.00 93.94 85 THR A O 1
ATOM 645 N N . VAL A 1 86 ? 1.596 -4.396 12.584 1.00 92.44 86 VAL A N 1
ATOM 646 C CA . VAL A 1 86 ? 1.751 -5.691 11.916 1.00 92.44 86 VAL A CA 1
ATOM 647 C C . VAL A 1 86 ? 2.812 -6.512 12.644 1.00 92.44 86 VAL A C 1
ATOM 649 O O . VAL A 1 86 ? 3.984 -6.167 12.628 1.00 92.44 86 VAL A O 1
ATOM 652 N N . THR A 1 87 ? 2.400 -7.598 13.303 1.00 88.00 87 THR A N 1
ATOM 653 C CA . THR A 1 87 ? 3.295 -8.478 14.089 1.00 88.00 87 THR A CA 1
ATOM 654 C C . THR A 1 87 ? 3.455 -9.880 13.501 1.00 88.00 87 THR A C 1
ATOM 656 O O . THR A 1 87 ? 4.284 -10.658 13.960 1.00 88.00 87 THR A O 1
ATOM 659 N N . VAL A 1 88 ? 2.664 -10.219 12.481 1.00 88.50 88 VAL A N 1
ATOM 660 C CA . VAL A 1 88 ? 2.630 -11.556 11.859 1.00 88.50 88 VAL A CA 1
ATOM 661 C C . VAL A 1 88 ? 3.568 -11.691 10.648 1.00 88.50 88 VAL A C 1
ATOM 663 O O . VAL A 1 88 ? 3.681 -12.776 10.086 1.00 88.50 88 VAL A O 1
ATOM 666 N N . ALA A 1 89 ? 4.253 -10.609 10.269 1.00 89.62 89 ALA A N 1
ATOM 667 C CA . ALA A 1 89 ? 5.333 -10.576 9.285 1.00 89.62 89 ALA A CA 1
ATOM 668 C C . ALA A 1 89 ? 6.602 -10.052 9.987 1.00 89.62 89 ALA A C 1
ATOM 670 O O . ALA A 1 89 ? 6.868 -8.858 9.934 1.00 89.62 89 ALA A O 1
ATOM 671 N N . PRO A 1 90 ? 7.337 -10.897 10.732 1.00 85.94 90 PRO A N 1
ATOM 672 C CA . PRO A 1 90 ? 8.346 -10.442 11.696 1.00 85.94 90 PRO A CA 1
ATOM 673 C C . PRO A 1 90 ? 9.566 -9.763 11.060 1.00 85.94 90 PRO A C 1
ATOM 675 O O . PRO A 1 90 ? 10.281 -9.037 11.744 1.00 85.94 90 PRO A O 1
ATOM 678 N N . ASP A 1 91 ? 9.810 -9.997 9.772 1.00 91.25 91 ASP A N 1
ATOM 679 C CA . ASP A 1 91 ? 10.853 -9.333 8.993 1.00 91.25 91 ASP A CA 1
ATOM 680 C C . ASP A 1 91 ? 10.414 -7.978 8.419 1.00 91.25 91 ASP A C 1
ATOM 682 O O . ASP A 1 91 ? 11.244 -7.272 7.862 1.00 91.25 91 ASP A O 1
ATOM 686 N N . LEU A 1 92 ? 9.138 -7.599 8.559 1.00 94.31 92 LEU A N 1
ATOM 687 C CA . LEU A 1 92 ? 8.591 -6.341 8.059 1.00 94.31 92 LEU A CA 1
ATOM 688 C C . LEU A 1 92 ? 8.026 -5.503 9.205 1.00 94.31 92 LEU A C 1
ATOM 690 O O . LEU A 1 92 ? 7.154 -5.940 9.956 1.00 94.31 92 LEU A O 1
ATOM 694 N N . ARG A 1 93 ? 8.463 -4.248 9.296 1.00 94.44 93 ARG A N 1
ATOM 695 C CA . ARG A 1 93 ? 7.852 -3.267 10.196 1.00 94.44 93 ARG A CA 1
ATOM 696 C C . ARG A 1 93 ? 6.685 -2.601 9.489 1.00 94.44 93 ARG A C 1
ATOM 698 O O . ARG A 1 93 ? 6.837 -2.094 8.377 1.00 94.44 93 ARG A O 1
ATOM 705 N N . GLY A 1 94 ? 5.520 -2.579 10.126 1.00 95.38 94 GLY A N 1
ATOM 706 C CA . GLY A 1 94 ? 4.407 -1.839 9.561 1.00 95.38 94 GLY A CA 1
ATOM 707 C C . GLY A 1 94 ? 3.220 -1.642 10.477 1.00 95.38 94 GLY A C 1
ATOM 708 O O . GLY A 1 94 ? 3.138 -2.162 11.594 1.00 95.38 94 GLY A O 1
ATOM 709 N N . SER A 1 95 ? 2.296 -0.806 10.028 1.00 95.94 95 SER A N 1
ATOM 710 C CA . SER A 1 95 ? 1.093 -0.447 10.775 1.00 95.94 95 SER A CA 1
ATOM 711 C C . SER A 1 95 ? -0.057 -0.139 9.839 1.00 95.94 95 SER A C 1
ATOM 713 O O . SER A 1 95 ? 0.163 0.260 8.701 1.00 95.94 95 SER A O 1
ATOM 715 N N . ILE A 1 96 ? -1.271 -0.323 10.345 1.00 97.00 96 ILE A N 1
ATOM 716 C CA . ILE A 1 96 ? -2.505 0.021 9.647 1.00 97.00 96 ILE A CA 1
ATOM 717 C C . ILE A 1 96 ? -3.051 1.297 10.270 1.00 97.00 96 ILE A C 1
ATOM 719 O O . ILE A 1 96 ? -3.268 1.350 11.487 1.00 97.00 96 ILE A O 1
ATOM 723 N N . ILE A 1 97 ? -3.275 2.295 9.430 1.00 97.94 97 ILE A N 1
ATOM 724 C CA . ILE A 1 97 ? -3.888 3.571 9.760 1.00 97.94 97 ILE A CA 1
ATOM 725 C C . ILE A 1 97 ? -5.224 3.667 9.027 1.00 97.94 97 ILE A C 1
ATOM 727 O O . ILE A 1 97 ? -5.338 3.283 7.864 1.00 97.94 97 ILE A O 1
ATOM 731 N N . LEU A 1 98 ? -6.233 4.170 9.724 1.00 98.44 98 LEU A N 1
ATOM 732 C CA . LEU A 1 98 ? -7.545 4.487 9.178 1.00 98.44 98 LEU A CA 1
ATOM 733 C C . LEU A 1 98 ? -7.767 5.990 9.316 1.00 98.44 98 LEU A C 1
ATOM 735 O O . LEU A 1 98 ? -7.403 6.571 10.342 1.00 98.44 98 LEU A O 1
ATOM 739 N N . THR A 1 99 ? -8.390 6.610 8.325 1.00 98.50 99 THR A N 1
ATOM 740 C CA . THR A 1 99 ? -8.980 7.939 8.515 1.00 98.50 99 THR A CA 1
ATOM 741 C C . THR A 1 99 ? -10.267 7.851 9.347 1.00 98.50 99 THR A C 1
ATOM 743 O O . THR A 1 99 ? -10.887 6.779 9.422 1.00 98.50 99 THR A O 1
ATOM 746 N N . PRO A 1 100 ? -10.707 8.961 9.970 1.00 98.25 100 PRO A N 1
ATOM 747 C CA . PRO A 1 100 ? -11.925 8.990 10.772 1.00 98.25 100 PRO A CA 1
ATOM 748 C C . PRO A 1 100 ? -13.167 8.551 9.997 1.00 98.25 100 PRO A C 1
ATOM 750 O O . PRO A 1 100 ? -13.999 7.839 10.555 1.00 98.25 100 PRO A O 1
ATOM 753 N N . GLY A 1 101 ? -13.278 8.900 8.710 1.00 98.25 101 GLY A N 1
ATOM 754 C CA . GLY A 1 101 ? -14.389 8.473 7.864 1.00 98.25 101 GLY A CA 1
ATOM 755 C C . GLY A 1 101 ? -14.470 6.955 7.740 1.00 98.25 101 GLY A C 1
ATOM 756 O O . GLY A 1 101 ? -15.535 6.387 7.967 1.00 98.25 101 GLY A O 1
ATOM 757 N N . ILE A 1 102 ? -13.350 6.283 7.459 1.00 98.50 102 ILE A N 1
ATOM 758 C CA . ILE A 1 102 ? -13.301 4.813 7.387 1.00 98.50 102 ILE A CA 1
ATOM 759 C C . ILE A 1 102 ? -13.618 4.176 8.740 1.00 98.50 102 ILE A C 1
ATOM 761 O O . ILE A 1 102 ? -14.360 3.198 8.805 1.00 98.50 102 ILE A O 1
ATOM 765 N N . ALA A 1 103 ? -13.066 4.720 9.823 1.00 98.12 103 ALA A N 1
ATOM 766 C CA . ALA A 1 103 ? -13.313 4.232 11.176 1.00 98.12 103 ALA A CA 1
ATOM 767 C C . ALA A 1 103 ? -14.792 4.355 11.591 1.00 98.12 103 ALA A C 1
ATOM 769 O O . ALA A 1 103 ? -15.337 3.435 12.206 1.00 98.12 103 ALA A O 1
ATOM 770 N N . ALA A 1 104 ? -15.454 5.453 11.214 1.00 97.81 104 ALA A N 1
ATOM 771 C CA . ALA A 1 104 ? -16.848 5.739 11.551 1.00 97.81 104 ALA A CA 1
ATOM 772 C C . ALA A 1 104 ? -17.864 4.798 10.874 1.00 97.81 104 ALA A C 1
ATOM 774 O O . ALA A 1 104 ? -19.002 4.698 11.331 1.00 97.81 104 ALA A O 1
ATOM 775 N N . GLU A 1 105 ? -17.469 4.065 9.828 1.00 98.25 105 GLU A N 1
ATOM 776 C CA . GLU A 1 105 ? -18.302 3.022 9.205 1.00 98.25 105 GLU A CA 1
ATOM 777 C C . GLU A 1 105 ? -18.514 1.793 10.106 1.00 98.25 105 GLU A C 1
ATOM 779 O O . GLU A 1 105 ? -19.376 0.950 9.840 1.00 98.25 105 GLU A O 1
ATOM 784 N N . GLY A 1 106 ? -17.739 1.684 11.186 1.00 97.56 106 GLY A N 1
ATOM 785 C CA . GLY A 1 106 ? -17.829 0.599 12.150 1.00 97.56 106 GLY A CA 1
ATOM 786 C C . GLY A 1 106 ? -16.996 -0.626 11.778 1.00 97.56 106 GLY A C 1
ATOM 787 O O . GLY A 1 106 ? -16.497 -0.800 10.663 1.00 97.56 106 GLY A O 1
ATOM 788 N N . ILE A 1 107 ? -16.831 -1.511 12.758 1.00 97.44 107 ILE A N 1
ATOM 789 C CA . ILE A 1 107 ? -15.825 -2.571 12.728 1.00 97.44 107 ILE A CA 1
ATOM 790 C C . ILE A 1 107 ? -16.033 -3.562 11.585 1.00 97.44 107 ILE A C 1
ATOM 792 O O . ILE A 1 107 ? -15.058 -4.018 11.000 1.00 97.44 107 ILE A O 1
ATOM 796 N N . ALA A 1 108 ? -17.280 -3.874 11.228 1.00 97.75 108 ALA A N 1
ATOM 797 C CA . ALA A 1 108 ? -17.567 -4.803 10.138 1.00 97.75 108 ALA A CA 1
ATOM 798 C C . ALA A 1 108 ? -17.054 -4.265 8.792 1.00 97.75 108 ALA A C 1
ATOM 800 O O . ALA A 1 108 ? -16.390 -4.992 8.054 1.00 97.75 108 ALA A O 1
ATOM 801 N N . PHE A 1 109 ? -17.296 -2.980 8.511 1.00 98.50 109 PHE A N 1
ATOM 802 C CA . PHE A 1 109 ? -16.777 -2.317 7.317 1.00 98.50 109 PHE A CA 1
ATOM 803 C C . PHE A 1 109 ? -15.250 -2.238 7.349 1.00 98.50 109 PHE A C 1
ATOM 805 O O . P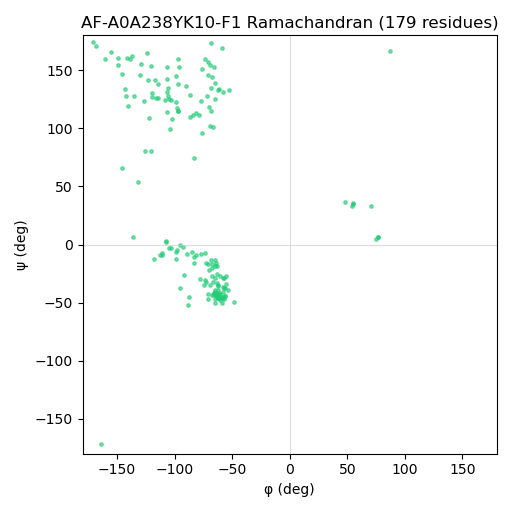HE A 1 109 ? -14.595 -2.600 6.376 1.00 98.50 109 PHE A O 1
ATOM 812 N N . VAL A 1 110 ? -14.670 -1.826 8.481 1.00 98.50 110 VAL A N 1
ATOM 813 C CA . VAL A 1 110 ? -13.211 -1.728 8.647 1.00 98.50 110 VAL A CA 1
ATOM 814 C C . VAL A 1 110 ? -12.530 -3.075 8.404 1.00 98.50 110 VAL A C 1
ATOM 816 O O . VAL A 1 110 ? -11.532 -3.145 7.690 1.00 98.50 110 VAL A O 1
ATOM 819 N N . GLN A 1 111 ? -13.064 -4.161 8.962 1.00 98.31 111 GLN A N 1
ATOM 820 C CA . GLN A 1 111 ? -12.525 -5.503 8.752 1.00 98.31 111 GLN A CA 1
ATOM 821 C C . GLN A 1 111 ? -12.591 -5.916 7.280 1.00 98.31 111 GLN A C 1
ATOM 823 O O . GLN A 1 111 ? -11.603 -6.427 6.751 1.00 98.31 111 GLN A O 1
ATOM 828 N N . GLU A 1 112 ? -13.715 -5.661 6.608 1.00 98.44 112 GLU A N 1
ATOM 829 C CA . GLU A 1 112 ? -13.873 -5.933 5.177 1.00 98.44 112 GLU A CA 1
ATOM 830 C C . GLU A 1 112 ? -12.900 -5.102 4.331 1.00 98.44 112 GLU A C 1
ATOM 832 O O . GLU A 1 112 ? -12.233 -5.652 3.458 1.00 98.44 112 GLU A O 1
ATOM 837 N N . ALA A 1 113 ? -12.730 -3.814 4.641 1.00 98.56 113 ALA A N 1
ATOM 838 C CA . ALA A 1 113 ? -11.791 -2.928 3.960 1.00 98.56 113 ALA A CA 1
ATOM 839 C C . ALA A 1 113 ? -10.333 -3.374 4.123 1.00 98.56 113 ALA A C 1
ATOM 841 O O . ALA A 1 113 ? -9.576 -3.405 3.149 1.00 98.56 113 ALA A O 1
ATOM 842 N N . VAL A 1 114 ? -9.943 -3.786 5.331 1.00 98.31 114 VAL A N 1
ATOM 843 C CA . VAL A 1 114 ? -8.600 -4.317 5.601 1.00 98.31 114 VAL A CA 1
ATOM 844 C C . VAL A 1 114 ? -8.369 -5.635 4.857 1.00 98.31 114 VAL A C 1
ATOM 846 O O . VAL A 1 114 ? -7.297 -5.826 4.282 1.00 98.31 114 VAL A O 1
ATOM 849 N N . VAL A 1 115 ? -9.361 -6.532 4.812 1.00 98.31 115 VAL A N 1
ATOM 850 C CA . VAL A 1 115 ? -9.270 -7.775 4.024 1.00 98.31 115 VAL A CA 1
ATOM 851 C C . VAL A 1 115 ? -9.205 -7.479 2.525 1.00 98.31 115 VAL A C 1
ATOM 853 O O . VAL A 1 115 ? -8.388 -8.084 1.834 1.00 98.31 115 VAL A O 1
ATOM 856 N N . ALA A 1 116 ? -10.002 -6.538 2.020 1.00 98.25 116 ALA A N 1
ATOM 857 C CA . ALA A 1 116 ? -9.989 -6.145 0.614 1.00 98.25 116 ALA A CA 1
ATOM 858 C C . ALA A 1 116 ? -8.616 -5.582 0.207 1.00 98.25 116 ALA A C 1
ATOM 860 O O . ALA A 1 116 ? -8.042 -6.029 -0.783 1.00 98.25 116 ALA A O 1
ATOM 861 N N . CYS A 1 117 ? -8.033 -4.694 1.022 1.00 98.12 117 CYS A N 1
ATOM 862 C CA . CYS A 1 117 ? -6.662 -4.200 0.843 1.00 98.12 117 CYS A CA 1
ATOM 863 C C . CYS A 1 117 ? -5.628 -5.343 0.844 1.00 98.12 117 CYS A C 1
ATOM 865 O O . CYS A 1 117 ? -4.706 -5.358 0.022 1.00 98.12 117 CYS A O 1
ATOM 867 N N . ALA A 1 118 ? -5.796 -6.332 1.730 1.00 97.38 118 ALA A N 1
ATOM 868 C CA . ALA A 1 118 ? -4.890 -7.475 1.847 1.00 97.38 118 ALA A CA 1
ATOM 869 C C . ALA A 1 118 ? -4.832 -8.347 0.583 1.00 97.38 118 ALA A C 1
ATOM 871 O O . ALA A 1 118 ? -3.781 -8.912 0.267 1.00 97.38 118 ALA A O 1
ATOM 872 N N . VAL A 1 119 ? -5.960 -8.477 -0.121 1.00 97.06 119 VAL A N 1
ATOM 873 C CA . VAL A 1 119 ? -6.094 -9.352 -1.297 1.00 97.06 119 VAL A CA 1
ATOM 874 C C . VAL A 1 119 ? -6.067 -8.602 -2.624 1.00 97.06 119 VAL A C 1
ATOM 876 O O . VAL A 1 119 ? -6.093 -9.254 -3.666 1.00 97.06 119 VAL A O 1
ATOM 879 N N . ASP A 1 120 ? -5.992 -7.270 -2.611 1.00 97.44 120 ASP A N 1
ATOM 880 C CA . ASP A 1 120 ? -5.954 -6.470 -3.832 1.00 97.44 120 ASP A CA 1
ATOM 881 C C . ASP A 1 120 ? -4.719 -6.798 -4.684 1.00 97.44 120 ASP A C 1
ATOM 883 O O . ASP A 1 120 ? -3.587 -6.915 -4.191 1.00 97.44 120 ASP A O 1
ATOM 887 N N . ARG A 1 121 ? -4.967 -6.966 -5.980 1.00 96.12 121 ARG A N 1
ATOM 888 C CA . ARG A 1 121 ? -3.986 -7.284 -7.024 1.00 96.12 121 ARG A CA 1
ATOM 889 C C . ARG A 1 121 ? -4.209 -6.452 -8.285 1.00 96.12 121 ARG A C 1
ATOM 891 O O . ARG A 1 121 ? -3.574 -6.724 -9.302 1.00 96.12 121 ARG A O 1
ATOM 898 N N . ASN A 1 122 ? -5.132 -5.490 -8.257 1.00 95.88 122 ASN A N 1
ATOM 899 C CA . ASN A 1 122 ? -5.496 -4.716 -9.433 1.00 95.88 122 ASN A CA 1
ATOM 900 C C . ASN A 1 122 ? -4.521 -3.550 -9.649 1.00 95.88 122 ASN A C 1
ATOM 902 O O . ASN A 1 122 ? -4.842 -2.390 -9.394 1.00 95.88 122 ASN A O 1
ATOM 906 N N . PHE A 1 123 ? -3.323 -3.879 -10.126 1.00 95.44 123 PHE A N 1
ATOM 907 C CA . PHE A 1 123 ? -2.275 -2.916 -10.444 1.00 95.44 123 PHE A CA 1
ATOM 908 C C . PHE A 1 123 ? -2.274 -2.572 -11.931 1.00 95.44 123 PHE A C 1
ATOM 910 O O . PHE A 1 123 ? -1.996 -3.397 -12.808 1.00 95.44 123 PHE A O 1
ATOM 917 N N . THR A 1 124 ? -2.576 -1.315 -12.212 1.00 93.75 124 THR A N 1
ATOM 918 C CA . THR A 1 124 ? -2.702 -0.724 -13.541 1.00 93.75 124 THR A CA 1
ATOM 919 C C . THR A 1 124 ? -1.758 0.465 -13.655 1.00 93.75 124 THR A C 1
ATOM 921 O O . THR A 1 124 ? -1.307 1.011 -12.657 1.00 93.75 124 THR A O 1
ATOM 924 N N . GLU A 1 125 ? -1.507 0.932 -14.871 1.00 92.19 125 GLU A N 1
ATOM 925 C CA . GLU A 1 125 ? -0.700 2.140 -15.080 1.00 92.19 125 GLU A CA 1
ATOM 926 C C . GLU A 1 125 ? -1.267 3.378 -14.361 1.00 92.19 125 GLU A C 1
ATOM 928 O O . GLU A 1 125 ? -0.514 4.248 -13.944 1.00 92.19 125 GLU A O 1
ATOM 933 N N . SER A 1 126 ? -2.588 3.441 -14.155 1.00 91.94 126 SER A N 1
ATOM 934 C CA . SER A 1 126 ? -3.238 4.581 -13.502 1.00 91.94 126 SER A CA 1
ATOM 935 C C . SER A 1 126 ? -3.007 4.653 -11.993 1.00 91.94 126 SER A C 1
ATOM 937 O O . SER A 1 126 ? -3.092 5.747 -11.441 1.00 91.94 126 SER A O 1
ATOM 939 N N . ASN A 1 127 ? -2.830 3.519 -11.315 1.00 93.25 127 ASN A N 1
ATOM 940 C CA . ASN A 1 127 ? -2.737 3.458 -9.850 1.00 93.25 127 ASN A CA 1
ATOM 941 C C . ASN A 1 127 ? -1.381 2.937 -9.356 1.00 93.25 127 ASN A C 1
ATOM 943 O O . ASN A 1 127 ? -1.085 3.075 -8.177 1.00 93.25 127 ASN A O 1
ATOM 947 N N . ASP A 1 128 ? -0.568 2.377 -10.249 1.00 96.00 128 ASP A N 1
ATOM 948 C CA . ASP A 1 128 ? 0.747 1.808 -9.969 1.00 96.00 128 ASP A CA 1
ATOM 949 C C . ASP A 1 128 ? 1.700 2.049 -11.166 1.00 96.00 128 ASP A C 1
ATOM 951 O O . ASP A 1 128 ? 2.091 1.119 -11.886 1.00 96.00 128 ASP A O 1
ATOM 955 N N . PRO A 1 129 ? 2.046 3.322 -11.449 1.00 94.38 129 PRO A N 1
ATOM 956 C CA . PRO A 1 129 ? 2.897 3.675 -12.586 1.00 94.38 129 PRO A CA 1
ATOM 957 C C . PRO A 1 129 ? 4.374 3.291 -12.390 1.00 94.38 129 PRO A C 1
ATOM 959 O O . PRO A 1 129 ? 5.108 3.232 -13.374 1.00 94.38 129 PRO A O 1
ATOM 962 N N . TRP A 1 130 ? 4.802 2.992 -11.158 1.00 92.00 130 TRP A N 1
ATOM 963 C CA . TRP A 1 130 ? 6.183 2.607 -10.825 1.00 92.00 130 TRP A CA 1
ATOM 964 C C . TRP A 1 130 ? 6.350 1.120 -10.473 1.00 92.00 130 TRP A C 1
ATOM 966 O O . TRP A 1 130 ? 7.461 0.690 -10.163 1.00 92.00 130 TRP A O 1
ATOM 976 N N . ALA A 1 131 ? 5.269 0.333 -10.536 1.00 95.81 131 ALA A N 1
ATOM 977 C CA . ALA A 1 131 ? 5.237 -1.084 -10.164 1.00 95.81 131 ALA A CA 1
ATOM 978 C C . ALA A 1 131 ? 5.759 -1.383 -8.744 1.00 95.81 131 ALA A C 1
ATOM 980 O O . ALA A 1 131 ? 6.372 -2.426 -8.512 1.00 95.81 131 ALA A O 1
ATOM 981 N N . ASP A 1 132 ? 5.551 -0.456 -7.806 1.00 96.31 132 ASP A N 1
ATOM 982 C CA . ASP A 1 132 ? 5.965 -0.579 -6.403 1.00 96.31 132 ASP A CA 1
ATOM 983 C C . ASP A 1 132 ? 4.822 -1.053 -5.486 1.00 96.31 132 ASP A C 1
ATOM 985 O O . ASP A 1 132 ? 5.037 -1.319 -4.298 1.00 96.31 132 ASP A O 1
ATOM 989 N N . HIS A 1 133 ? 3.612 -1.197 -6.045 1.00 97.56 133 HIS A N 1
ATOM 990 C CA . HIS A 1 133 ? 2.408 -1.670 -5.363 1.00 97.56 133 HIS A CA 1
ATOM 991 C C . HIS A 1 133 ? 2.072 -0.857 -4.099 1.00 97.56 133 HIS A C 1
ATOM 993 O O . HIS A 1 133 ? 1.591 -1.403 -3.095 1.00 97.56 133 HIS A O 1
ATOM 999 N N . SER A 1 134 ? 2.338 0.450 -4.130 1.00 96.81 134 SER A N 1
ATOM 1000 C CA . SER A 1 134 ? 2.142 1.356 -2.993 1.00 96.81 134 SER A CA 1
ATOM 1001 C C . SER A 1 134 ? 0.753 1.994 -2.926 1.00 96.81 134 SER A C 1
ATOM 1003 O O . SER A 1 134 ? 0.438 2.620 -1.919 1.00 96.81 134 SER A O 1
ATOM 1005 N N . PHE A 1 135 ? -0.105 1.834 -3.937 1.00 97.88 135 PHE A N 1
ATOM 1006 C CA . PHE A 1 135 ? -1.434 2.450 -3.966 1.00 97.88 135 PHE A CA 1
ATOM 1007 C C . PHE A 1 135 ? -2.474 1.556 -4.652 1.00 97.88 135 PHE A C 1
ATOM 1009 O O . PHE A 1 135 ? -2.180 0.846 -5.615 1.00 97.88 135 PHE A O 1
ATOM 1016 N N . GLY A 1 136 ? -3.720 1.620 -4.179 1.00 97.00 136 GLY A N 1
ATOM 1017 C CA . GLY A 1 136 ? -4.837 0.918 -4.796 1.00 97.00 136 GLY A CA 1
ATOM 1018 C C . GLY A 1 136 ? -6.193 1.552 -4.517 1.00 97.00 136 GLY A C 1
ATOM 1019 O O . GLY A 1 136 ? -6.369 2.423 -3.664 1.00 97.00 136 GLY A O 1
ATOM 1020 N N . THR A 1 137 ? -7.181 1.125 -5.298 1.00 96.88 137 THR A N 1
ATOM 1021 C CA . THR A 1 137 ? -8.552 1.641 -5.263 1.00 96.88 137 THR A CA 1
ATOM 1022 C C . THR A 1 137 ? -9.520 0.473 -5.302 1.00 96.88 137 THR A C 1
ATOM 1024 O O . THR A 1 137 ? -9.436 -0.375 -6.188 1.00 96.88 137 THR A O 1
ATOM 1027 N N . LEU A 1 138 ? -10.448 0.446 -4.349 1.00 95.75 138 LEU A N 1
ATOM 1028 C CA . LEU A 1 138 ? -11.370 -0.664 -4.123 1.00 95.75 138 LEU A CA 1
ATOM 1029 C C . LEU A 1 138 ? -12.785 -0.146 -3.859 1.00 95.75 138 LEU A C 1
ATOM 1031 O O . LEU A 1 138 ? -12.978 1.014 -3.495 1.00 95.75 138 LEU A O 1
ATOM 1035 N N . ASP A 1 139 ? -13.773 -1.026 -3.998 1.00 97.56 139 ASP A N 1
ATOM 1036 C CA . ASP A 1 139 ? -15.135 -0.799 -3.521 1.00 97.56 139 ASP A CA 1
ATOM 1037 C C . ASP A 1 139 ? -15.461 -1.793 -2.407 1.00 97.56 139 ASP A C 1
ATOM 1039 O O . ASP A 1 139 ? -15.333 -3.003 -2.591 1.00 97.56 139 ASP A O 1
ATOM 1043 N N . VAL A 1 140 ? -15.904 -1.277 -1.263 1.00 98.06 140 VAL A N 1
ATOM 1044 C CA . VAL A 1 140 ? -16.300 -2.057 -0.084 1.00 98.06 140 VAL A CA 1
ATOM 1045 C C . VAL A 1 140 ? -17.700 -1.616 0.302 1.00 98.06 140 VAL A C 1
ATOM 1047 O O . VAL A 1 140 ? -17.948 -0.423 0.455 1.00 98.06 140 VAL A O 1
ATOM 1050 N N . GLN A 1 141 ? -18.647 -2.554 0.376 1.00 97.12 141 GLN A N 1
ATOM 1051 C CA . GLN A 1 141 ? -20.067 -2.260 0.647 1.00 97.12 141 GLN A CA 1
ATOM 1052 C C . GLN A 1 141 ? -20.651 -1.117 -0.219 1.00 97.12 141 GLN A C 1
ATOM 1054 O O . GLN A 1 141 ? -21.458 -0.308 0.235 1.00 97.12 141 GLN A O 1
ATOM 1059 N N . GLY A 1 142 ? -20.225 -1.030 -1.485 1.00 97.31 142 GLY A N 1
ATOM 1060 C CA . GLY A 1 142 ? -20.663 0.011 -2.426 1.00 97.31 142 GLY A CA 1
ATOM 1061 C C . GLY A 1 142 ? -20.023 1.390 -2.222 1.00 97.31 142 GLY A C 1
ATOM 1062 O O . GLY A 1 142 ? -20.419 2.340 -2.898 1.00 97.31 142 GLY A O 1
ATOM 1063 N N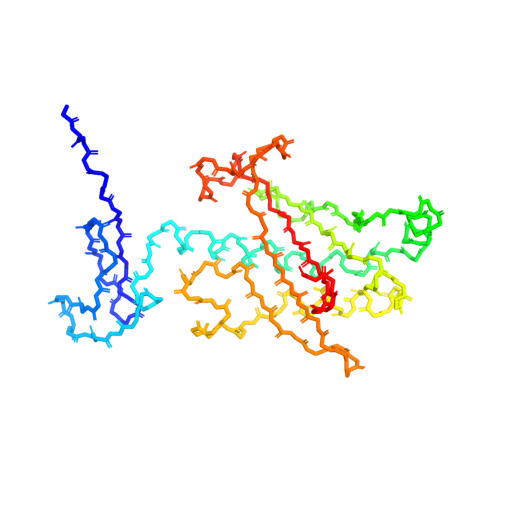 . LYS A 1 143 ? -19.040 1.516 -1.324 1.00 98.38 143 LYS A N 1
ATOM 1064 C CA . LYS A 1 143 ? -18.265 2.739 -1.088 1.00 98.38 143 LYS A CA 1
ATOM 1065 C C . LYS A 1 143 ? -16.862 2.589 -1.658 1.00 98.38 143 LYS A C 1
ATOM 1067 O O . LYS A 1 143 ? -16.177 1.606 -1.381 1.00 98.38 143 LYS A O 1
ATOM 1072 N N . ARG A 1 144 ? -16.421 3.591 -2.419 1.00 98.25 144 ARG A N 1
ATOM 1073 C CA . ARG A 1 144 ? -15.045 3.641 -2.910 1.00 98.25 144 ARG A CA 1
ATOM 1074 C C . ARG A 1 144 ? -14.100 3.965 -1.766 1.00 98.25 144 ARG A C 1
ATOM 1076 O O . ARG A 1 144 ? -14.277 4.997 -1.129 1.00 98.25 144 ARG A O 1
ATOM 1083 N N . ILE A 1 145 ? -13.073 3.149 -1.586 1.00 98.56 145 ILE A N 1
ATOM 1084 C CA . ILE A 1 145 ? -11.957 3.419 -0.681 1.00 98.56 145 ILE A CA 1
ATOM 1085 C C . ILE A 1 145 ? -10.648 3.444 -1.466 1.00 98.56 145 ILE A C 1
ATOM 1087 O O . ILE A 1 145 ? -10.508 2.786 -2.504 1.00 98.56 145 ILE A O 1
ATOM 1091 N N . TRP A 1 146 ? -9.680 4.181 -0.944 1.00 98.56 146 TRP A N 1
ATOM 1092 C CA . TRP A 1 146 ? -8.283 4.094 -1.334 1.00 98.56 146 TRP A CA 1
ATOM 1093 C C . TRP A 1 146 ? -7.497 3.397 -0.236 1.00 98.56 146 TRP A C 1
ATOM 1095 O O . TRP A 1 146 ? -7.852 3.442 0.945 1.00 98.56 146 TRP A O 1
ATOM 1105 N N . TRP A 1 147 ? -6.414 2.750 -0.638 1.00 98.56 147 TRP A N 1
ATOM 1106 C CA . TRP A 1 147 ? -5.356 2.380 0.281 1.00 98.56 147 TRP A CA 1
ATOM 1107 C C . TRP A 1 147 ? -4.022 2.828 -0.298 1.00 98.56 147 TRP A C 1
ATOM 1109 O O . TRP A 1 147 ? -3.831 2.814 -1.515 1.00 98.56 147 TRP A O 1
ATOM 1119 N N . LYS A 1 148 ? -3.103 3.222 0.578 1.00 98.00 148 LYS A N 1
ATOM 1120 C CA . LYS A 1 148 ? -1.726 3.542 0.207 1.00 98.00 148 LYS A CA 1
ATOM 1121 C C . LYS A 1 148 ? -0.727 3.003 1.216 1.00 98.00 148 LYS A C 1
ATOM 1123 O O . LYS A 1 148 ? -1.100 2.741 2.359 1.00 98.00 148 LYS A O 1
ATOM 1128 N N . ILE A 1 149 ? 0.523 2.854 0.800 1.00 98.19 149 ILE A N 1
ATOM 1129 C CA . ILE A 1 149 ? 1.646 2.459 1.642 1.00 98.19 149 ILE A CA 1
ATOM 1130 C C . ILE A 1 149 ? 2.709 3.542 1.568 1.00 98.19 149 ILE A C 1
ATOM 1132 O O . ILE A 1 149 ? 3.397 3.679 0.562 1.00 98.19 149 ILE A O 1
ATOM 1136 N N . ASP A 1 150 ? 2.863 4.274 2.661 1.00 97.75 150 ASP A N 1
ATOM 1137 C CA . ASP A 1 150 ? 3.961 5.217 2.824 1.00 97.75 150 ASP A CA 1
ATOM 1138 C C . ASP A 1 150 ? 5.164 4.492 3.464 1.00 97.75 150 ASP A C 1
ATOM 1140 O O . ASP A 1 150 ? 5.006 3.694 4.400 1.00 97.75 150 ASP A O 1
ATOM 1144 N N . LEU A 1 151 ? 6.367 4.744 2.938 1.00 97.81 151 LEU A N 1
ATOM 1145 C CA . LEU A 1 151 ? 7.624 4.115 3.362 1.00 97.81 151 LEU A CA 1
ATOM 1146 C C . LEU A 1 151 ? 8.435 5.098 4.209 1.00 97.81 151 LEU A C 1
ATOM 1148 O O . LEU A 1 151 ? 9.112 5.981 3.681 1.00 97.81 151 LEU A O 1
ATOM 1152 N N . TYR A 1 152 ? 8.356 4.946 5.525 1.00 97.50 152 TYR A N 1
ATOM 1153 C CA . TYR A 1 152 ? 9.068 5.796 6.471 1.00 97.50 152 TYR A CA 1
ATOM 1154 C C . TYR A 1 152 ? 10.369 5.157 6.944 1.00 97.50 152 TYR A C 1
ATOM 1156 O O . TYR A 1 152 ? 10.518 3.935 6.900 1.00 97.50 152 TYR A O 1
ATOM 1164 N N . ASP A 1 153 ? 11.283 5.978 7.454 1.00 95.44 153 ASP A N 1
ATOM 1165 C CA . ASP A 1 153 ? 12.401 5.503 8.265 1.00 95.44 153 ASP A CA 1
ATOM 1166 C C . ASP A 1 153 ? 11.913 4.746 9.523 1.00 95.44 153 ASP A C 1
ATOM 1168 O O . ASP A 1 153 ? 10.727 4.740 9.882 1.00 95.44 153 ASP A O 1
ATOM 1172 N N . ALA A 1 154 ? 12.843 4.082 10.210 1.00 86.81 154 ALA A N 1
ATOM 1173 C CA . ALA A 1 154 ? 12.554 3.271 11.390 1.00 86.81 154 ALA A CA 1
ATOM 1174 C C . ALA A 1 154 ? 11.864 4.036 12.537 1.00 86.81 154 ALA A C 1
ATOM 1176 O O . ALA A 1 154 ? 11.114 3.415 13.296 1.00 86.81 154 ALA A O 1
ATOM 1177 N N . ASP A 1 155 ? 12.104 5.344 12.651 1.00 88.00 155 ASP A N 1
ATOM 1178 C CA . ASP A 1 155 ? 11.572 6.211 13.707 1.00 88.00 155 ASP A CA 1
ATOM 1179 C C . ASP A 1 155 ? 10.288 6.948 13.273 1.00 88.00 155 ASP A C 1
ATOM 1181 O O . ASP A 1 155 ? 9.687 7.679 14.064 1.00 88.00 155 ASP A O 1
ATOM 1185 N N . CYS A 1 156 ? 9.834 6.729 12.034 1.00 89.56 156 CYS A N 1
ATOM 1186 C CA . CYS A 1 156 ? 8.736 7.445 11.387 1.00 89.56 156 CYS A CA 1
ATOM 1187 C C . CYS A 1 156 ? 8.922 8.976 11.370 1.00 89.56 156 CYS A C 1
ATOM 1189 O O . CYS A 1 156 ? 7.945 9.718 11.504 1.00 89.56 156 CYS A O 1
ATOM 1191 N N . SER A 1 157 ? 10.163 9.450 11.217 1.00 90.25 157 SER A N 1
ATOM 1192 C CA . SER A 1 157 ? 10.505 10.883 11.213 1.00 90.25 157 SER A CA 1
ATOM 1193 C C . SER A 1 157 ? 10.507 11.504 9.810 1.00 90.25 157 SER A C 1
ATOM 1195 O O . SER A 1 157 ? 10.237 12.696 9.648 1.00 90.25 157 SER A O 1
ATOM 1197 N N . GLY A 1 158 ? 10.745 10.678 8.791 1.00 93.81 158 GLY A N 1
ATOM 1198 C CA . GLY A 1 158 ? 10.734 11.032 7.377 1.00 93.81 158 GLY A CA 1
ATOM 1199 C C . GLY A 1 158 ? 10.664 9.790 6.487 1.00 93.81 158 GLY A C 1
ATOM 1200 O O . GLY A 1 158 ? 10.443 8.679 6.967 1.00 93.81 158 GLY A O 1
ATOM 1201 N N . GLY A 1 159 ? 10.816 9.980 5.175 1.00 95.06 159 GLY A N 1
ATOM 1202 C CA . GLY A 1 159 ? 10.881 8.868 4.223 1.00 95.06 159 GLY A CA 1
ATOM 1203 C C . GLY A 1 159 ? 12.149 8.034 4.415 1.00 95.06 159 GLY A C 1
ATOM 1204 O O . GLY A 1 159 ? 13.202 8.588 4.727 1.00 95.06 159 GLY A O 1
ATOM 1205 N N . ALA A 1 160 ? 12.054 6.717 4.225 1.00 95.38 160 ALA A N 1
ATOM 1206 C CA . ALA A 1 160 ? 13.223 5.840 4.298 1.00 95.38 160 ALA A CA 1
ATOM 1207 C C . ALA A 1 160 ? 14.252 6.208 3.215 1.00 95.38 160 ALA A C 1
ATOM 1209 O O . ALA A 1 160 ? 13.894 6.342 2.046 1.00 95.38 160 ALA A O 1
ATOM 1210 N N . GLU A 1 161 ? 15.532 6.317 3.585 1.00 94.50 161 GLU A N 1
ATOM 1211 C CA . GLU A 1 161 ? 16.616 6.529 2.612 1.00 94.50 161 GLU A CA 1
ATOM 1212 C C . GLU A 1 161 ? 16.810 5.312 1.697 1.00 94.50 161 GLU A C 1
ATOM 1214 O O . GLU A 1 161 ? 17.161 5.463 0.529 1.00 94.50 161 GLU A O 1
ATOM 1219 N N . ASN A 1 162 ? 16.559 4.109 2.225 1.00 94.00 162 ASN A N 1
ATOM 1220 C CA . ASN A 1 162 ? 16.625 2.846 1.499 1.00 94.00 162 ASN A CA 1
ATOM 1221 C C . ASN A 1 162 ? 15.300 2.072 1.647 1.00 94.00 162 ASN A C 1
ATOM 1223 O O . ASN A 1 162 ? 15.200 1.159 2.472 1.00 94.00 162 ASN A O 1
ATOM 1227 N N . PRO A 1 163 ? 14.262 2.415 0.863 1.00 95.12 163 PRO A N 1
ATOM 1228 C CA . PRO A 1 163 ? 12.919 1.847 1.013 1.00 95.12 163 PRO A CA 1
ATOM 1229 C C . PRO A 1 163 ? 12.842 0.338 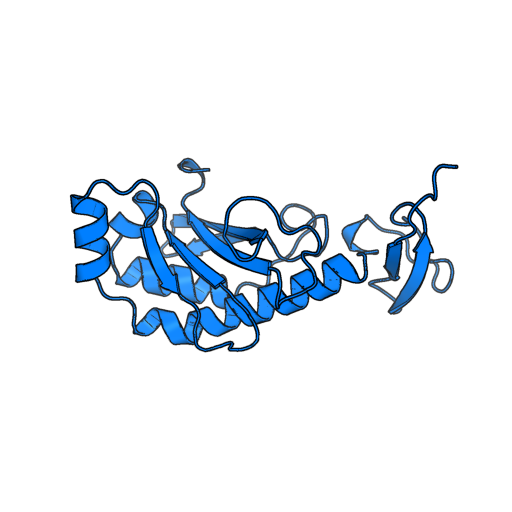0.720 1.00 95.12 163 PRO A C 1
ATOM 1231 O O . PRO A 1 163 ? 11.884 -0.328 1.128 1.00 95.12 163 PRO A O 1
ATOM 1234 N N . ALA A 1 164 ? 13.837 -0.226 0.028 1.00 95.81 164 ALA A N 1
ATOM 1235 C CA . ALA A 1 164 ? 13.941 -1.663 -0.209 1.00 95.81 164 ALA A CA 1
ATOM 1236 C C . ALA A 1 164 ? 14.585 -2.438 0.954 1.00 95.81 164 ALA A C 1
ATOM 1238 O O . ALA A 1 164 ? 14.505 -3.671 0.947 1.00 95.81 164 ALA A O 1
ATOM 1239 N N . ASP A 1 165 ? 15.181 -1.770 1.951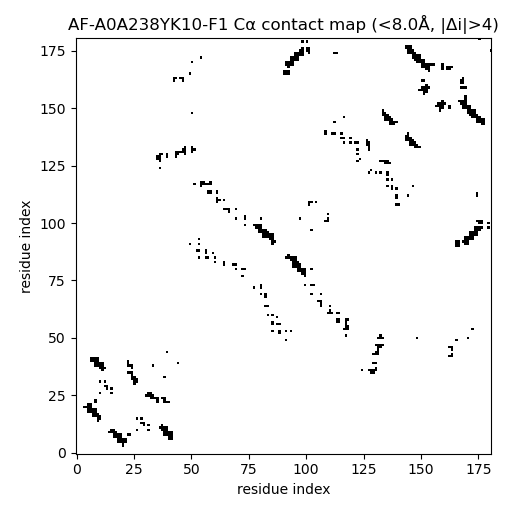 1.00 96.06 165 ASP A N 1
ATOM 1240 C CA . ASP A 1 165 ? 15.664 -2.421 3.172 1.00 96.06 165 ASP A CA 1
ATOM 1241 C C . ASP A 1 165 ? 14.536 -2.514 4.218 1.00 96.06 165 ASP A C 1
ATOM 1243 O O . ASP A 1 165 ? 14.121 -1.505 4.800 1.00 96.06 165 ASP A O 1
ATOM 1247 N N . PRO A 1 166 ? 14.012 -3.721 4.499 1.00 94.56 166 PRO A N 1
ATOM 1248 C CA . PRO A 1 166 ? 12.924 -3.887 5.452 1.00 94.56 166 PRO A CA 1
ATOM 1249 C C . PRO A 1 166 ? 13.334 -3.654 6.916 1.00 94.56 166 PRO A C 1
ATOM 1251 O O . PRO A 1 166 ? 12.452 -3.468 7.758 1.00 94.56 166 PRO A O 1
ATOM 1254 N N . ALA A 1 167 ? 14.631 -3.664 7.243 1.00 92.69 167 ALA A N 1
ATOM 1255 C CA . ALA A 1 167 ? 15.118 -3.396 8.595 1.00 92.69 167 ALA A CA 1
ATOM 1256 C C . ALA A 1 167 ? 15.123 -1.895 8.927 1.00 92.69 167 ALA A C 1
ATOM 1258 O O . ALA A 1 167 ? 14.933 -1.533 10.094 1.00 92.69 167 ALA A O 1
ATOM 1259 N N . GLU A 1 168 ? 15.304 -1.050 7.911 1.00 93.44 168 GLU A N 1
ATOM 1260 C CA . GLU A 1 168 ? 15.348 0.415 8.022 1.00 93.44 168 GLU A CA 1
ATOM 1261 C C . GLU A 1 168 ? 14.017 1.087 7.652 1.00 93.44 168 GLU A C 1
ATOM 1263 O O . GLU A 1 168 ? 13.816 2.258 7.964 1.00 93.44 168 GLU A O 1
ATOM 1268 N N . THR A 1 169 ? 13.088 0.340 7.045 1.00 97.00 169 THR A N 1
ATOM 1269 C CA . THR A 1 169 ? 11.815 0.873 6.541 1.00 97.00 169 THR A CA 1
ATOM 1270 C C . THR A 1 169 ? 10.616 0.441 7.386 1.00 97.00 169 THR A C 1
ATOM 1272 O O . THR A 1 169 ? 10.328 -0.753 7.523 1.00 97.00 169 THR A O 1
ATOM 1275 N N . HIS A 1 170 ? 9.840 1.411 7.872 1.00 97.12 170 HIS A N 1
ATOM 1276 C CA . HIS A 1 170 ? 8.515 1.204 8.458 1.00 97.12 170 HIS A CA 1
ATOM 1277 C C . HIS A 1 170 ? 7.411 1.506 7.437 1.00 97.12 170 HIS A C 1
ATOM 1279 O O . HIS A 1 170 ? 7.310 2.608 6.906 1.00 97.12 170 HIS A O 1
ATOM 1285 N N . ARG A 1 171 ? 6.542 0.525 7.177 1.00 97.62 171 ARG A N 1
ATOM 1286 C CA . ARG A 1 171 ? 5.476 0.618 6.167 1.00 97.62 171 ARG A CA 1
ATOM 1287 C C . ARG A 1 171 ? 4.137 0.978 6.791 1.00 97.62 171 ARG A C 1
ATOM 1289 O O . ARG A 1 171 ? 3.582 0.207 7.581 1.00 97.62 171 ARG A O 1
ATOM 1296 N N . VAL A 1 172 ? 3.590 2.127 6.422 1.00 97.88 172 VAL A N 1
ATOM 1297 C CA . VAL A 1 172 ? 2.293 2.594 6.920 1.00 97.88 172 VAL A CA 1
ATOM 1298 C C . VAL A 1 172 ? 1.232 2.361 5.859 1.00 97.88 172 VAL A C 1
ATOM 1300 O O . VAL A 1 172 ? 1.199 3.067 4.859 1.00 97.88 172 VAL A O 1
ATOM 1303 N N . VAL A 1 173 ? 0.356 1.382 6.087 1.00 98.38 173 VAL A N 1
ATOM 1304 C CA . VAL A 1 173 ? -0.822 1.154 5.244 1.00 98.38 173 VAL A CA 1
ATOM 1305 C C . VAL A 1 173 ? -1.932 2.079 5.716 1.00 98.38 173 VAL A C 1
ATOM 1307 O O . VAL A 1 173 ? -2.462 1.880 6.808 1.00 98.38 173 VAL A O 1
ATOM 1310 N N . THR A 1 174 ? -2.299 3.062 4.906 1.00 98.56 174 THR A N 1
ATOM 1311 C CA . THR A 1 174 ? -3.413 3.972 5.194 1.00 98.56 174 THR A CA 1
ATOM 1312 C C . THR A 1 174 ? -4.616 3.574 4.355 1.00 98.56 174 THR A C 1
ATOM 1314 O O . THR A 1 174 ? -4.498 3.514 3.135 1.00 98.56 174 THR A O 1
ATOM 1317 N N . ILE A 1 175 ? -5.760 3.315 4.991 1.00 98.69 175 ILE A N 1
ATOM 1318 C CA . ILE A 1 175 ? -7.055 3.118 4.323 1.00 98.69 175 ILE A CA 1
ATOM 1319 C C . ILE A 1 175 ? -7.898 4.367 4.559 1.00 98.69 175 ILE A C 1
ATOM 1321 O O . ILE A 1 175 ? -8.061 4.793 5.704 1.00 98.69 175 ILE A O 1
ATOM 1325 N N . LEU A 1 176 ? -8.421 4.942 3.477 1.00 98.69 176 LEU A N 1
ATOM 1326 C CA . LEU A 1 176 ? -9.136 6.213 3.502 1.00 98.69 176 LEU A CA 1
ATOM 1327 C C . LEU A 1 176 ? -10.218 6.317 2.430 1.00 98.69 176 LEU A C 1
ATOM 1329 O O . LEU A 1 176 ? -10.176 5.601 1.425 1.00 98.69 176 LEU A O 1
ATOM 1333 N N . PHE A 1 177 ? -11.178 7.224 2.609 1.00 98.62 177 PHE A N 1
ATOM 1334 C CA . PHE A 1 177 ? -12.044 7.626 1.506 1.00 98.62 177 PHE A CA 1
ATOM 1335 C C . PHE A 1 177 ? -11.309 8.574 0.546 1.00 98.62 177 PHE A C 1
ATOM 1337 O O . PHE A 1 177 ? -10.473 9.362 0.984 1.00 98.62 177 PHE A O 1
ATOM 1344 N N . PRO A 1 178 ? -11.666 8.592 -0.754 1.00 97.81 178 PRO A N 1
ATOM 1345 C CA . PRO A 1 178 ? -11.103 9.546 -1.713 1.00 97.81 178 PRO A CA 1
ATOM 1346 C C . PRO A 1 178 ? -11.265 11.019 -1.314 1.00 97.81 178 PRO A C 1
ATOM 1348 O O . PRO A 1 178 ? -10.475 11.853 -1.725 1.00 97.81 178 PRO A O 1
ATOM 1351 N N . SER A 1 179 ? -12.298 11.355 -0.534 1.00 97.44 179 SER A N 1
ATOM 1352 C CA . SER A 1 179 ? -12.536 12.715 -0.032 1.00 97.44 179 SER A CA 1
ATOM 1353 C C . SER A 1 179 ? -11.630 13.119 1.136 1.00 97.44 179 SER A C 1
ATOM 1355 O O . SER A 1 179 ? -11.694 14.266 1.568 1.00 97.44 179 SER A O 1
ATOM 1357 N N . GLU A 1 180 ? -10.861 12.179 1.684 1.00 96.38 180 GLU A N 1
ATOM 1358 C CA . GLU A 1 180 ? -9.946 12.376 2.816 1.00 96.38 180 GLU A CA 1
ATOM 1359 C C . GLU A 1 180 ? -8.469 12.350 2.381 1.00 96.38 180 GLU A C 1
ATOM 1361 O O . GLU A 1 180 ? -7.583 12.411 3.233 1.00 96.38 180 GLU A O 1
ATOM 1366 N N . TYR A 1 181 ? -8.213 12.225 1.074 1.00 88.88 181 TYR A N 1
ATOM 1367 C CA . TYR A 1 181 ? -6.890 12.314 0.453 1.00 88.88 181 TYR A CA 1
ATOM 1368 C C . TYR A 1 181 ? -6.635 13.741 -0.040 1.00 88.88 181 TYR A C 1
ATOM 1370 O O . TYR A 1 181 ? -5.520 14.253 0.198 1.00 88.88 181 TYR A O 1
#

pLDDT: mean 94.68, std 7.59, range [38.78, 98.69]

Secondary structure (DSSP, 8-state):
------EEEE-TTT--EEEESS--SB-TTT--B--GGGS-BHHHHHHHHHHHHHHHHHTTTGGG--HHHHHHHHHTT-SSEEEEE--SSTT-EEEEEE-HHHHHT-HHHHHHHHHHHHH-----TTT-TTSS--EEEEEETTEEEEEEEEEEETTSSSB-SSTT-TTTEEEEEEEE-GGG-

Organism: NCBI:txid1214787

Sequence (181 aa):
MNGMSHSTYVCGYCGSEQSREFPPCTCPDCGHFGPERDFPSRESLAVAQQSDRLRAALALIAPRLCQERIDLALDEGADLIRAATVTVAPDLRGSIILTPGIAAEGIAFVQEAVVACAVDRNFTESNDPWADHSFGTLDVQGKRIWWKIDLYDADCSGGAENPADPAETHRVVTILFPSEY

Mean predicted aligned error: 3.82 Å

InterPro domains:
  IPR022243 Protein of unknown function DUF3768 [PF12599] (98-180)

Nearest PDB structures (foldseek):
  4tpu-assembly1_A  TM=7.997E-01  e=1.225E-01  Methanosarcina acetivorans C2A
  1b71-assembly1_A  TM=8.211E-01  e=4.644E-01  Nitratidesulfovibrio vulgaris str. Hildenborough
  4i28-assembly1_A  TM=2.771E-01  e=1.561E-01  Mus musculus
  6go6-assembly1_A  TM=2.384E-01  e=1.762E-01  Mus musculus
  4i2c-assembly1_A  TM=2.587E-01  e=5.917E-01  Mus musculus